Protein AF-A0A972BWP6-F1 (afdb_monomer)

Secondary structure (DSSP, 8-state):
-------TT---PPPSS--EEEGGGGTT--HHHHHHHHHHHT-SEEEEEE-TTT--HHHHHHHHHHTT-EEEEEEE-SS-SSTT----TT-SSHHHHHHHHHHHHHHHHHHHHHT-SEEEE-SS-TTB---SS-HHHHHHHHHHHHHHHHHHHHHTT-EEEE----TTTBSS--SHHHHHHHHHHH-

Nearest PDB structures (foldseek):
  7cj8-assembly2_D  TM=8.417E-01  e=1.136E-09  Methylomonas sp. DH-1
  3vyl-assembly1_B  TM=8.484E-01  e=1.071E-09  Mesorhizobium loti
  7cj9-assembly4_G  TM=8.251E-01  e=2.429E-09  Methylomonas sp. DH-1
  5zfs-assembly1_B  TM=8.560E-01  e=8.790E-09  Arthrobacter globiformis
  3itl-assembly1_C  TM=8.222E-01  e=1.001E-06  Stutzerimonas stutzeri

Foldseek 3Di:
DDDDDDDPDDDDDDDPDAAEEEQCVVPPDDPLRSLVVCLVVDGQAYAYELDLVVDDLQVLLVSNVVSNHAHAEYEYAQQDPDVPSGLAQLDPDPVNNVSVLVSLLSRLVSCLSRVHQEYEDENHHFQDQDDPPDLVSSLVSSLVSLLSSVVSSVVSNHYYAYDAPDNNTHNHHNDPVSRVVSVVSSD

Structure (mmCIF, N/CA/C/O backbone):
data_AF-A0A972BWP6-F1
#
_entry.id   AF-A0A972BWP6-F1
#
loop_
_atom_site.group_PDB
_atom_site.id
_atom_site.type_symbol
_atom_site.label_atom_id
_atom_site.label_alt_id
_atom_site.label_comp_id
_atom_site.label_asym_id
_atom_site.label_entity_id
_atom_site.label_seq_id
_atom_site.pdbx_PDB_ins_code
_atom_site.Cartn_x
_atom_site.Cartn_y
_atom_site.Cartn_z
_atom_site.occupancy
_atom_site.B_iso_or_equiv
_atom_site.auth_seq_id
_atom_site.auth_comp_id
_atom_site.auth_asym_id
_atom_site.auth_atom_id
_atom_site.pdbx_PDB_model_num
ATOM 1 N N . MET A 1 1 ? 5.529 0.439 30.006 1.00 38.09 1 MET A N 1
ATOM 2 C CA . MET A 1 1 ? 4.329 -0.381 30.282 1.00 38.09 1 MET A CA 1
ATOM 3 C C . MET A 1 1 ? 3.190 0.571 30.639 1.00 38.09 1 MET A C 1
ATOM 5 O O . MET A 1 1 ? 3.101 1.013 31.776 1.00 38.09 1 MET A O 1
ATOM 9 N N . ALA A 1 2 ? 2.427 1.025 29.641 1.00 35.94 2 ALA A N 1
ATOM 10 C CA . ALA A 1 2 ? 1.386 2.034 29.837 1.00 35.94 2 ALA A CA 1
ATOM 11 C C . ALA A 1 2 ? 0.065 1.343 30.197 1.00 35.94 2 ALA A C 1
ATOM 13 O O . ALA A 1 2 ? -0.497 0.603 29.395 1.00 35.94 2 ALA A O 1
ATOM 14 N N . ILE A 1 3 ? -0.409 1.564 31.420 1.00 37.78 3 ILE A N 1
ATOM 15 C CA . ILE A 1 3 ? -1.699 1.062 31.892 1.00 37.78 3 ILE A CA 1
ATOM 16 C C . ILE A 1 3 ? -2.775 2.013 31.354 1.00 37.78 3 ILE A C 1
ATOM 18 O O . ILE A 1 3 ? -2.916 3.130 31.851 1.00 37.78 3 ILE A O 1
ATOM 22 N N . ARG A 1 4 ? -3.523 1.601 30.324 1.00 46.84 4 ARG A N 1
ATOM 23 C CA . ARG A 1 4 ? -4.768 2.284 29.935 1.00 46.84 4 ARG A CA 1
ATOM 24 C C . ARG A 1 4 ? -5.859 1.925 30.954 1.00 46.84 4 ARG A C 1
ATOM 26 O O . ARG A 1 4 ? -6.000 0.769 31.341 1.00 46.84 4 ARG A O 1
ATOM 33 N N . SER A 1 5 ? -6.594 2.931 31.427 1.00 41.12 5 SER A N 1
ATOM 34 C CA . SER A 1 5 ? -7.688 2.787 32.400 1.00 41.12 5 SER A CA 1
ATOM 35 C C . SER A 1 5 ? -8.838 1.950 31.817 1.00 41.12 5 SER A C 1
ATOM 37 O O . SER A 1 5 ? -9.350 2.277 30.748 1.00 41.12 5 SER A O 1
ATOM 39 N N . LEU A 1 6 ? -9.240 0.874 32.507 1.00 55.16 6 LEU A N 1
ATOM 40 C CA . LEU A 1 6 ? -10.245 -0.100 32.052 1.00 55.16 6 LEU A CA 1
ATOM 41 C C . LEU A 1 6 ? -11.521 -0.068 32.913 1.00 55.16 6 LEU A C 1
ATOM 43 O O . LEU A 1 6 ? -11.470 0.043 34.140 1.00 55.16 6 LEU A O 1
ATOM 47 N N . LYS A 1 7 ? -12.683 -0.241 32.263 1.00 47.34 7 LYS A N 1
ATOM 48 C CA . LYS A 1 7 ? -13.969 -0.546 32.917 1.00 47.34 7 LYS A CA 1
ATOM 49 C C . LYS A 1 7 ? -13.910 -1.949 33.549 1.00 47.34 7 LYS A C 1
ATOM 51 O O . LYS A 1 7 ? -13.370 -2.881 32.960 1.00 47.34 7 LYS A O 1
ATOM 56 N N . LYS A 1 8 ? -14.471 -2.101 34.756 1.00 41.81 8 LYS A N 1
ATOM 57 C CA . LYS A 1 8 ? -14.494 -3.355 35.539 1.00 41.81 8 LYS A CA 1
ATOM 58 C C . LYS A 1 8 ? -15.104 -4.517 34.735 1.00 41.81 8 LYS A C 1
ATOM 60 O O . LYS A 1 8 ? -16.289 -4.459 34.425 1.00 41.81 8 LYS A O 1
ATOM 65 N N . GLY A 1 9 ? -14.341 -5.589 34.491 1.00 45.25 9 GLY A N 1
ATOM 66 C CA . GLY A 1 9 ? -14.920 -6.900 34.150 1.00 45.25 9 GLY A CA 1
ATOM 67 C C . GLY A 1 9 ? -14.091 -7.842 33.274 1.00 45.25 9 GLY A C 1
ATOM 68 O O . GLY A 1 9 ? -14.244 -9.050 33.409 1.00 45.25 9 GLY A O 1
ATOM 69 N N . GLN A 1 10 ? -13.189 -7.345 32.428 1.00 43.50 10 GLN A N 1
ATOM 70 C CA . GLN A 1 10 ? -12.329 -8.191 31.590 1.00 43.50 10 GLN A CA 1
ATOM 71 C C . GLN A 1 10 ? -10.909 -7.634 31.583 1.00 43.50 10 GLN A C 1
ATOM 73 O O . GLN A 1 10 ? -10.631 -6.587 31.008 1.00 43.50 10 GLN A O 1
ATOM 78 N N . MET A 1 11 ? -10.010 -8.335 32.269 1.00 45.06 11 MET A N 1
ATOM 79 C CA . MET A 1 11 ? -8.580 -8.060 32.237 1.00 45.06 11 MET A CA 1
ATOM 80 C C . MET A 1 11 ? -7.993 -8.851 31.067 1.00 45.06 11 MET A C 1
ATOM 82 O O . MET A 1 11 ? -7.561 -9.987 31.240 1.00 45.06 11 MET A O 1
ATOM 86 N N . PHE A 1 12 ? -8.028 -8.282 29.863 1.00 54.72 12 PHE A N 1
ATOM 87 C CA . PHE A 1 12 ? -7.174 -8.779 28.788 1.00 54.72 12 PHE A CA 1
ATOM 88 C C . PHE A 1 12 ? -5.755 -8.302 29.100 1.00 54.72 12 PHE A C 1
ATOM 90 O O . PHE A 1 12 ? -5.502 -7.101 29.181 1.00 54.72 12 PHE A O 1
ATOM 97 N N . MET A 1 13 ? -4.841 -9.236 29.373 1.00 56.91 13 MET A N 1
ATOM 98 C CA . MET A 1 13 ? -3.425 -8.891 29.470 1.00 56.91 13 MET A CA 1
ATOM 99 C C . MET A 1 13 ? -2.985 -8.299 28.133 1.00 56.91 13 MET A C 1
ATOM 101 O O . MET A 1 13 ? -3.280 -8.881 27.089 1.00 56.91 13 MET A O 1
ATOM 105 N N . ALA A 1 14 ? -2.306 -7.149 28.170 1.00 59.62 14 ALA A N 1
ATOM 106 C CA . ALA A 1 14 ? -1.695 -6.574 26.980 1.00 59.62 14 ALA A CA 1
ATOM 107 C C . ALA A 1 14 ? -0.770 -7.631 26.364 1.00 59.62 14 ALA A C 1
ATOM 109 O O . ALA A 1 14 ? 0.149 -8.114 27.032 1.00 59.62 14 ALA A O 1
ATOM 110 N N . ARG A 1 15 ? -1.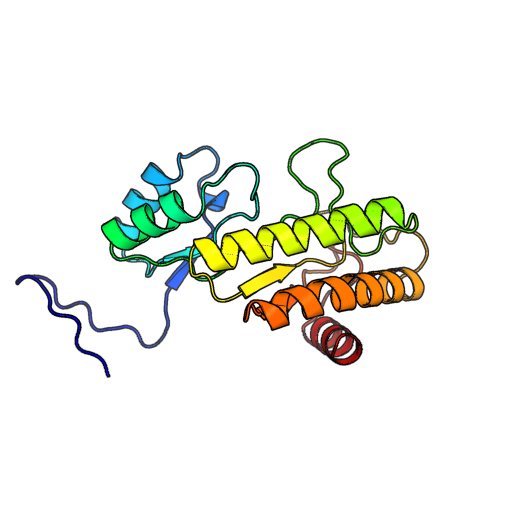074 -8.047 25.133 1.00 70.94 15 ARG A N 1
ATOM 111 C CA . ARG A 1 15 ? -0.264 -9.023 24.405 1.00 70.94 15 ARG A CA 1
ATOM 112 C C . ARG A 1 15 ? 1.073 -8.380 24.040 1.00 70.94 15 ARG A C 1
ATOM 114 O O . ARG A 1 15 ? 1.141 -7.184 23.780 1.00 70.94 15 ARG A O 1
ATOM 121 N N . GLU A 1 16 ? 2.130 -9.184 24.021 1.00 86.19 16 GLU A N 1
ATOM 122 C CA . GLU A 1 16 ? 3.458 -8.749 23.564 1.00 86.19 16 GLU A CA 1
ATOM 123 C C . GLU A 1 16 ? 3.482 -8.490 22.046 1.00 86.19 16 GLU A C 1
ATOM 125 O O . GLU A 1 16 ? 4.259 -7.671 21.565 1.00 86.19 16 GLU A O 1
ATOM 130 N N . ILE A 1 17 ? 2.583 -9.150 21.307 1.00 90.75 17 ILE A N 1
ATOM 131 C CA . ILE A 1 17 ? 2.415 -9.039 19.857 1.00 90.75 17 ILE A CA 1
ATOM 132 C C . ILE A 1 17 ? 0.993 -8.552 19.571 1.00 90.75 17 ILE A C 1
ATOM 134 O O . ILE A 1 17 ? 0.030 -9.173 20.028 1.00 90.75 17 ILE A O 1
ATOM 138 N N . GLY A 1 18 ? 0.874 -7.465 18.806 1.00 92.38 18 GLY A N 1
ATOM 139 C CA . GLY A 1 18 ? -0.407 -6.991 18.286 1.00 92.38 18 GLY A CA 1
ATOM 140 C C . GLY A 1 18 ? -0.896 -7.870 17.134 1.00 92.38 18 GLY A C 1
ATOM 141 O O . GLY A 1 18 ? -0.110 -8.282 16.279 1.00 92.38 18 GLY A O 1
ATOM 142 N N . ILE A 1 19 ? -2.187 -8.175 17.121 1.00 96.12 19 ILE A N 1
ATOM 143 C CA . ILE A 1 19 ? -2.846 -9.004 16.118 1.00 96.12 19 ILE A CA 1
ATOM 144 C C . ILE A 1 19 ? -3.742 -8.115 15.266 1.00 96.12 19 ILE A C 1
ATOM 146 O O . ILE A 1 19 ? -4.697 -7.514 15.756 1.00 96.12 19 ILE A O 1
ATOM 150 N N . TYR A 1 20 ? -3.455 -8.101 13.972 1.00 97.50 20 TYR A N 1
ATOM 151 C CA . TYR A 1 20 ? -4.118 -7.269 12.979 1.00 97.50 20 TYR A CA 1
ATOM 152 C C . TYR A 1 20 ? -4.717 -8.134 11.878 1.00 97.50 20 TYR A C 1
ATOM 154 O O . TYR A 1 20 ? -4.266 -9.256 11.643 1.00 97.50 20 TYR A O 1
ATOM 162 N N . VAL A 1 21 ? -5.739 -7.615 11.206 1.00 98.00 21 VAL A N 1
ATOM 163 C CA . VAL A 1 21 ? -6.354 -8.272 10.050 1.00 98.00 21 VAL A CA 1
ATOM 164 C C . VAL A 1 21 ? -6.615 -7.256 8.955 1.00 98.00 21 VAL A C 1
ATOM 166 O O . VAL A 1 21 ? -7.069 -6.147 9.228 1.00 98.00 21 VAL A O 1
ATOM 169 N N . ASN A 1 22 ? -6.345 -7.634 7.711 1.00 97.69 22 ASN A N 1
ATOM 170 C CA . ASN A 1 22 ? -6.679 -6.783 6.585 1.00 97.69 22 ASN A CA 1
ATOM 171 C C . ASN A 1 22 ? -8.198 -6.772 6.342 1.00 97.69 22 ASN A C 1
ATOM 173 O O . ASN A 1 22 ? -8.844 -7.826 6.328 1.00 97.69 22 ASN A O 1
ATOM 177 N N . ASN A 1 23 ? -8.783 -5.587 6.152 1.00 97.06 23 ASN A N 1
ATOM 178 C CA . ASN A 1 23 ? -10.220 -5.449 5.946 1.00 97.06 23 ASN A CA 1
ATOM 179 C C . ASN A 1 23 ? -10.732 -6.064 4.625 1.00 97.06 23 ASN A C 1
ATOM 181 O O . ASN A 1 23 ? -11.904 -6.446 4.590 1.00 97.06 23 ASN A O 1
ATOM 185 N N . TRP A 1 24 ? -9.908 -6.249 3.580 1.00 93.75 24 TRP A N 1
ATOM 186 C CA . TRP A 1 24 ? -10.371 -6.862 2.317 1.00 93.75 24 TRP A CA 1
ATOM 187 C C . TRP A 1 24 ? -10.804 -8.326 2.466 1.00 93.75 24 TRP A C 1
ATOM 189 O O . TRP A 1 24 ? -11.651 -8.799 1.709 1.00 93.75 24 TRP A O 1
ATOM 199 N N . ILE A 1 25 ? -10.302 -9.041 3.483 1.00 95.00 25 ILE A N 1
ATOM 200 C CA . ILE A 1 25 ? -10.643 -10.452 3.756 1.00 95.00 25 ILE A CA 1
ATOM 201 C C . ILE A 1 25 ? -12.151 -10.633 4.015 1.00 95.00 25 ILE A C 1
ATOM 203 O O . ILE A 1 25 ? -12.704 -11.719 3.839 1.00 95.00 25 ILE A O 1
ATOM 207 N N . PHE A 1 26 ? -12.845 -9.563 4.405 1.00 95.88 26 PHE A N 1
ATOM 208 C CA . PHE A 1 26 ? -14.281 -9.573 4.672 1.00 95.88 26 PHE A CA 1
ATOM 209 C C . PHE A 1 26 ? -15.144 -9.320 3.421 1.00 95.88 26 PHE A C 1
ATOM 211 O O . PHE A 1 26 ? -16.372 -9.246 3.535 1.00 95.88 26 PHE A O 1
ATOM 218 N N . GLY A 1 27 ? -14.535 -9.225 2.234 1.00 93.69 27 GLY A N 1
ATOM 219 C CA . GLY A 1 27 ? -15.225 -9.020 0.963 1.00 93.69 27 GLY A CA 1
ATOM 220 C C . GLY A 1 27 ? -16.020 -7.715 0.949 1.00 93.69 27 GLY A C 1
ATOM 221 O O . GLY A 1 27 ? -15.516 -6.666 1.326 1.00 93.69 27 GLY A O 1
ATOM 222 N N . ASN A 1 28 ? -17.295 -7.788 0.563 1.00 93.44 28 ASN A N 1
ATOM 223 C CA . ASN A 1 28 ? -18.162 -6.612 0.396 1.00 93.44 28 ASN A CA 1
ATOM 224 C C . ASN A 1 28 ? -18.757 -6.070 1.712 1.00 93.44 28 ASN A C 1
ATOM 226 O O . ASN A 1 28 ? -19.726 -5.310 1.681 1.00 93.44 28 ASN A O 1
ATOM 230 N N . ALA A 1 29 ? -18.261 -6.504 2.875 1.00 96.75 29 ALA A N 1
ATOM 231 C CA . ALA A 1 29 ? -18.719 -5.963 4.150 1.00 96.75 29 ALA A CA 1
ATOM 232 C C . ALA A 1 29 ? -18.339 -4.479 4.272 1.00 96.75 29 ALA A C 1
ATOM 234 O O . ALA A 1 29 ? -17.243 -4.076 3.888 1.00 96.75 29 ALA A O 1
ATOM 235 N N . SER A 1 30 ? -19.230 -3.667 4.847 1.00 97.12 30 SER A N 1
ATOM 236 C CA . SER A 1 30 ? -18.911 -2.265 5.123 1.00 97.12 30 SER A CA 1
ATOM 237 C C . SER A 1 30 ? -17.753 -2.162 6.122 1.00 97.12 30 SER A C 1
ATOM 239 O O . SER A 1 30 ? -17.611 -3.013 7.006 1.00 97.12 30 SER A O 1
ATOM 241 N N . LEU A 1 31 ? -16.948 -1.099 6.039 1.00 98.00 31 LEU A N 1
ATOM 242 C CA . LEU A 1 31 ? -15.843 -0.894 6.982 1.00 98.00 31 LEU A CA 1
ATOM 243 C C . LEU A 1 31 ? -16.338 -0.850 8.441 1.00 98.00 31 LEU A C 1
ATOM 245 O O . LEU A 1 31 ? -15.705 -1.420 9.327 1.00 98.00 31 LEU A O 1
ATOM 249 N N . THR A 1 32 ? -17.509 -0.257 8.686 1.00 98.00 32 THR A N 1
ATOM 250 C CA . THR A 1 32 ? -18.165 -0.249 10.002 1.00 98.00 32 THR A CA 1
ATOM 251 C C . THR A 1 32 ? -18.485 -1.657 10.505 1.00 98.00 32 THR A C 1
ATOM 253 O O . THR A 1 32 ? -18.218 -1.967 11.669 1.00 98.00 32 THR A O 1
ATOM 256 N N . ASP A 1 33 ? -19.009 -2.535 9.645 1.00 98.19 33 ASP A N 1
ATOM 257 C CA . ASP A 1 33 ? -19.281 -3.927 10.016 1.00 98.19 33 ASP A CA 1
ATOM 258 C C . ASP A 1 33 ? -17.993 -4.699 10.300 1.00 98.19 33 ASP A C 1
ATOM 260 O O . ASP A 1 33 ? -17.943 -5.472 11.263 1.00 98.19 33 ASP A O 1
ATOM 264 N N . VAL A 1 34 ? -16.949 -4.486 9.491 1.00 98.31 34 VAL A N 1
ATOM 265 C CA . VAL A 1 34 ? -15.626 -5.087 9.704 1.00 98.31 34 VAL A CA 1
ATOM 266 C C . VAL A 1 34 ? -15.075 -4.665 11.061 1.00 98.31 34 VAL A C 1
ATOM 268 O O . VAL A 1 34 ? -14.810 -5.529 11.893 1.00 98.31 34 VAL A O 1
ATOM 271 N N . ILE A 1 35 ? -14.997 -3.364 11.339 1.00 98.44 35 ILE A N 1
ATOM 272 C CA . ILE A 1 35 ? -14.479 -2.818 12.603 1.00 98.44 35 ILE A CA 1
ATOM 273 C C . ILE A 1 35 ? -15.277 -3.347 13.804 1.00 98.44 35 ILE A C 1
ATOM 275 O O . ILE A 1 35 ? -14.687 -3.794 14.791 1.00 98.44 35 ILE A O 1
ATOM 279 N N . SER A 1 36 ? -16.611 -3.414 13.702 1.00 98.06 36 SER A N 1
ATOM 280 C CA . SER A 1 36 ? -17.452 -3.992 14.759 1.00 98.06 36 SER A CA 1
ATOM 281 C C . SER A 1 36 ? -17.135 -5.470 15.020 1.00 98.06 36 SER A C 1
ATOM 283 O O . SER A 1 36 ? -17.114 -5.905 16.174 1.00 98.06 36 SER A O 1
ATOM 285 N N . ARG A 1 37 ? -16.897 -6.265 13.968 1.00 97.62 37 ARG A N 1
ATOM 286 C CA . ARG A 1 37 ? -16.556 -7.695 14.082 1.00 97.62 37 ARG A CA 1
ATOM 287 C C . ARG A 1 37 ? -15.149 -7.895 14.638 1.00 97.62 37 ARG A C 1
ATOM 289 O O . ARG A 1 37 ? -14.986 -8.667 15.576 1.00 97.62 37 ARG A O 1
ATOM 296 N N . VAL A 1 38 ? -14.167 -7.183 14.092 1.00 97.31 38 VAL A N 1
ATOM 297 C CA . VAL A 1 38 ? -12.748 -7.237 14.476 1.00 97.31 38 VAL A CA 1
ATOM 298 C C . VAL A 1 38 ? -12.579 -6.903 15.961 1.00 97.31 38 VAL A C 1
ATOM 300 O O . VAL A 1 38 ? -11.975 -7.685 16.697 1.00 97.31 38 VAL A O 1
ATOM 303 N N . SER A 1 39 ? -13.233 -5.833 16.430 1.00 97.12 39 SER A N 1
ATOM 304 C CA . SER A 1 39 ? -13.251 -5.445 17.848 1.00 97.12 39 SER A CA 1
ATOM 305 C C . SER A 1 39 ? -13.850 -6.539 18.744 1.00 97.12 39 SER A C 1
ATOM 307 O O . SER A 1 39 ? -13.257 -6.918 19.753 1.00 97.12 39 SER A O 1
ATOM 309 N N . LYS A 1 40 ? -14.985 -7.139 18.349 1.00 97.00 40 LYS A N 1
ATOM 310 C CA . LYS A 1 40 ? -15.634 -8.227 19.112 1.00 97.00 40 LYS A CA 1
ATOM 311 C C . LYS A 1 40 ? -14.812 -9.518 19.167 1.00 97.00 40 LYS A C 1
ATOM 313 O O . LYS A 1 40 ? -14.931 -10.256 20.142 1.00 97.00 40 LYS A O 1
ATOM 318 N N . ILE A 1 41 ? -14.024 -9.812 18.132 1.00 96.25 41 ILE A N 1
ATOM 319 C CA . ILE A 1 41 ? -13.150 -10.996 18.084 1.00 96.25 41 ILE A CA 1
ATOM 320 C C . ILE A 1 41 ? -11.914 -10.806 18.983 1.00 96.25 41 ILE A C 1
ATOM 322 O O . ILE A 1 41 ? -11.385 -11.788 19.506 1.00 96.25 41 ILE A O 1
ATOM 326 N N . GLY A 1 42 ? -11.485 -9.561 19.217 1.00 95.38 42 GLY A N 1
ATOM 327 C CA . GLY A 1 42 ? -10.325 -9.238 20.053 1.00 95.38 42 GLY A CA 1
ATOM 328 C C . GLY A 1 42 ? -9.012 -9.134 19.273 1.00 95.38 42 GLY A C 1
ATOM 329 O O . GLY A 1 42 ? -7.961 -9.542 19.782 1.00 95.38 42 GLY A O 1
ATOM 330 N N . PHE A 1 43 ? -9.092 -8.645 18.033 1.00 96.94 43 PHE A N 1
ATOM 331 C CA . PHE A 1 43 ? -7.950 -8.072 17.316 1.00 96.94 43 PHE A CA 1
ATOM 332 C C . PHE A 1 43 ? -7.594 -6.705 17.906 1.00 96.94 43 PHE A C 1
ATOM 334 O O . PHE A 1 43 ? -8.441 -6.048 18.510 1.00 96.94 43 PHE A O 1
ATOM 341 N N . ASP A 1 44 ? -6.353 -6.285 17.696 1.00 96.62 44 ASP A N 1
ATOM 342 C CA . ASP A 1 44 ? -5.841 -4.988 18.134 1.00 96.62 44 ASP A CA 1
ATOM 343 C C . ASP A 1 44 ? -6.135 -3.885 17.101 1.00 96.62 44 ASP A C 1
ATOM 345 O O . ASP A 1 44 ? -6.280 -2.721 17.461 1.00 96.62 44 ASP A O 1
ATOM 349 N N . GLY A 1 45 ? -6.335 -4.258 15.833 1.00 97.69 45 GLY A N 1
ATOM 350 C CA . GLY A 1 45 ? -6.697 -3.312 14.788 1.00 97.69 45 GLY A CA 1
ATOM 351 C C . GLY A 1 45 ? -6.856 -3.933 13.409 1.00 97.69 45 GLY A C 1
ATOM 352 O O . GLY A 1 45 ? -7.015 -5.151 13.264 1.00 97.69 45 GLY A O 1
ATOM 353 N N . ILE A 1 46 ? -6.797 -3.077 12.392 1.00 98.62 46 ILE A N 1
ATOM 354 C CA . ILE A 1 46 ? -6.861 -3.476 10.985 1.00 98.62 46 ILE A CA 1
ATOM 355 C C . ILE A 1 46 ? -5.615 -3.047 10.213 1.00 98.62 46 ILE A C 1
ATOM 357 O O . ILE A 1 46 ? -4.963 -2.060 10.546 1.00 98.62 46 ILE A O 1
ATOM 361 N N . GLU A 1 47 ? -5.326 -3.772 9.143 1.00 98.62 47 GLU A N 1
ATOM 362 C CA . GLU A 1 47 ? -4.656 -3.195 7.981 1.00 98.62 47 GLU A CA 1
ATOM 363 C C . GLU A 1 47 ? -5.746 -2.704 7.019 1.00 98.62 47 GLU A C 1
ATOM 365 O O . GLU A 1 47 ? -6.707 -3.431 6.749 1.00 98.62 47 GLU A O 1
ATOM 370 N N . LEU A 1 48 ? -5.636 -1.456 6.565 1.00 98.75 48 LEU A N 1
ATOM 371 C CA . LEU A 1 48 ? -6.637 -0.828 5.708 1.00 98.75 48 LEU A CA 1
ATOM 372 C C . LEU A 1 48 ? -6.223 -0.956 4.242 1.00 98.75 48 LEU A C 1
ATOM 374 O O . LEU A 1 48 ? -5.103 -0.619 3.879 1.00 98.75 48 LEU A O 1
ATOM 378 N N . VAL A 1 49 ? -7.136 -1.397 3.387 1.00 98.25 49 VAL A N 1
ATOM 379 C CA . VAL A 1 49 ? -6.985 -1.362 1.929 1.00 98.25 49 VAL A CA 1
ATOM 380 C C . VAL A 1 49 ? -6.600 0.043 1.451 1.00 98.25 49 VAL A C 1
ATOM 382 O O . VAL A 1 49 ? -7.219 1.036 1.828 1.00 98.25 49 VAL A O 1
ATOM 385 N N . GLY A 1 50 ? -5.584 0.133 0.598 1.00 98.06 50 GLY A N 1
ATOM 386 C CA . GLY A 1 50 ? -5.094 1.380 0.021 1.00 98.06 50 GLY A CA 1
ATOM 387 C C . GLY A 1 50 ? -5.981 1.886 -1.106 1.00 98.06 50 GLY A C 1
ATOM 388 O O . GLY A 1 50 ? -5.592 1.831 -2.268 1.00 98.06 50 GLY A O 1
ATOM 389 N N . GLU A 1 51 ? -7.156 2.416 -0.770 1.00 97.50 51 GLU A N 1
ATOM 390 C CA . GLU A 1 51 ? -8.043 3.120 -1.709 1.00 97.50 51 GLU A CA 1
ATOM 391 C C . GLU A 1 51 ? -8.331 4.548 -1.211 1.00 97.50 51 GLU A C 1
ATOM 393 O O . GLU A 1 51 ? -9.411 4.816 -0.676 1.00 97.50 51 GLU A O 1
ATOM 398 N N . PRO A 1 52 ? -7.385 5.496 -1.373 1.00 97.06 52 PRO A N 1
ATOM 399 C CA . PRO A 1 52 ? -7.516 6.864 -0.853 1.00 97.06 52 PRO A CA 1
ATOM 400 C C . PRO A 1 52 ? -8.701 7.651 -1.427 1.00 97.06 52 PRO A C 1
ATOM 402 O O . PRO A 1 52 ? -9.170 8.597 -0.812 1.00 97.06 52 PRO A O 1
ATOM 405 N N . ALA A 1 53 ? -9.216 7.258 -2.596 1.00 95.56 53 ALA A N 1
ATOM 406 C CA . ALA A 1 53 ? -10.411 7.867 -3.182 1.00 95.56 53 ALA A CA 1
ATOM 407 C C . ALA A 1 53 ? -11.728 7.375 -2.545 1.00 95.56 53 ALA A C 1
ATOM 409 O O . ALA A 1 53 ? -12.777 7.982 -2.758 1.00 95.56 53 ALA A O 1
ATOM 410 N N . VAL A 1 54 ? -11.690 6.260 -1.809 1.00 95.81 54 VAL A N 1
ATOM 411 C CA . VAL A 1 54 ? -12.864 5.629 -1.183 1.00 95.81 54 VAL A CA 1
ATOM 412 C C . VAL A 1 54 ? -12.987 6.013 0.289 1.00 95.81 54 VAL A C 1
ATOM 414 O O . VAL A 1 54 ? -14.101 6.118 0.803 1.00 95.81 54 VAL A O 1
ATOM 417 N N . TYR A 1 55 ? -11.861 6.203 0.974 1.00 97.44 55 TYR A N 1
ATOM 418 C CA . TYR A 1 55 ? -11.823 6.451 2.410 1.00 97.44 55 TYR A CA 1
ATOM 419 C C . TYR A 1 55 ? -11.608 7.928 2.737 1.00 97.44 55 TYR A C 1
ATOM 421 O O . TYR A 1 55 ? -10.681 8.548 2.233 1.00 97.44 55 TYR A O 1
ATOM 429 N N . ASP A 1 56 ? -12.412 8.455 3.662 1.00 97.94 56 ASP A N 1
ATOM 430 C CA . ASP A 1 56 ? -12.055 9.648 4.433 1.00 97.94 56 ASP A CA 1
ATOM 431 C C . ASP A 1 56 ? -11.211 9.195 5.635 1.00 97.94 56 ASP A C 1
ATOM 433 O O . ASP A 1 56 ? -11.708 8.505 6.535 1.00 97.94 56 ASP A O 1
ATOM 437 N N . GLY A 1 57 ? -9.918 9.529 5.647 1.00 98.00 57 GLY A N 1
ATOM 438 C CA . GLY A 1 57 ? -8.991 9.033 6.662 1.00 98.00 57 GLY A CA 1
ATOM 439 C C . GLY A 1 57 ? -9.343 9.482 8.083 1.00 98.00 57 GLY A C 1
ATOM 440 O O . GLY A 1 57 ? -9.149 8.718 9.035 1.00 98.00 57 GLY A O 1
ATOM 441 N N . ALA A 1 58 ? -9.936 10.670 8.243 1.00 97.56 58 ALA A N 1
ATOM 442 C CA . ALA A 1 58 ? -10.370 11.175 9.542 1.00 97.56 58 ALA A CA 1
ATOM 443 C C . ALA A 1 58 ? -11.588 10.403 10.072 1.00 97.56 58 ALA A C 1
ATOM 445 O O . ALA A 1 58 ? -11.636 10.064 11.261 1.00 97.56 58 ALA A O 1
ATOM 446 N N . GLU A 1 59 ? -12.547 10.074 9.203 1.00 98.44 59 GLU A N 1
ATOM 447 C CA . GLU A 1 59 ? -13.680 9.217 9.567 1.00 98.44 59 GLU A CA 1
ATOM 448 C C . GLU A 1 59 ? -13.224 7.800 9.930 1.00 98.44 59 GLU A C 1
ATOM 450 O O . GLU A 1 59 ? -13.665 7.254 10.947 1.00 98.44 59 GLU A O 1
ATOM 455 N N . VAL A 1 60 ? -12.295 7.223 9.157 1.00 98.69 60 VAL A N 1
ATOM 456 C CA . VAL A 1 60 ? -11.720 5.900 9.445 1.00 98.69 60 VAL A CA 1
ATOM 457 C C . VAL A 1 60 ? -11.020 5.894 10.800 1.00 98.69 60 VAL A C 1
ATOM 459 O O . VAL A 1 60 ? -11.296 5.015 11.622 1.00 98.69 60 VAL A O 1
ATOM 462 N N . LYS A 1 61 ? -10.161 6.886 11.064 1.00 98.62 61 LYS A N 1
ATOM 463 C CA . LYS A 1 61 ? -9.453 7.021 12.342 1.00 98.62 61 LYS A CA 1
ATOM 464 C C . LYS A 1 61 ? -10.421 7.068 13.514 1.00 98.62 61 LYS A C 1
ATOM 466 O O . LYS A 1 61 ? -10.283 6.311 14.474 1.00 98.62 61 LYS A O 1
ATOM 471 N N . LYS A 1 62 ? -11.438 7.924 13.418 1.00 98.56 62 LYS A N 1
ATOM 472 C CA . LYS A 1 62 ? -12.453 8.043 14.461 1.00 98.56 62 LYS A CA 1
ATOM 473 C C . LYS A 1 62 ? -13.161 6.704 14.693 1.00 98.56 62 LYS A C 1
ATOM 475 O O . LYS A 1 62 ? -13.379 6.305 15.836 1.00 98.56 62 LYS A O 1
ATOM 480 N N . LEU A 1 63 ? -13.516 6.007 13.617 1.00 98.50 63 LEU A N 1
ATOM 481 C CA . LEU A 1 63 ? -14.253 4.752 13.680 1.00 98.50 63 LEU A CA 1
ATOM 482 C C . LEU A 1 63 ? -13.452 3.631 14.362 1.00 98.50 63 LEU A C 1
ATOM 484 O O . LEU A 1 63 ? -14.029 2.905 15.177 1.00 98.50 63 LEU A O 1
ATOM 488 N N . VAL A 1 64 ? -12.152 3.492 14.072 1.00 98.50 64 VAL A N 1
ATOM 489 C CA . VAL A 1 64 ? -11.298 2.507 14.764 1.00 98.50 64 VAL A CA 1
ATOM 490 C C . VAL A 1 64 ? -11.094 2.882 16.235 1.00 98.50 64 VAL A C 1
ATOM 492 O O . VAL A 1 64 ? -11.277 2.029 17.106 1.00 98.50 64 VAL A O 1
ATOM 495 N N . GLU A 1 65 ? -10.843 4.161 16.539 1.00 98.25 65 GLU A N 1
ATOM 496 C CA . GLU A 1 65 ? -10.623 4.641 17.910 1.00 98.25 65 GLU A CA 1
ATOM 497 C C . GLU A 1 65 ? -11.866 4.455 18.796 1.00 98.25 65 GLU A C 1
ATOM 499 O O . GLU A 1 65 ? -11.749 3.994 19.937 1.00 98.25 65 GLU A O 1
ATOM 504 N N . ASP A 1 66 ? -13.066 4.719 18.263 1.00 98.31 66 ASP A N 1
ATOM 505 C CA . ASP A 1 66 ? -14.348 4.490 18.950 1.00 98.31 66 ASP A CA 1
ATOM 506 C C . ASP A 1 66 ? -14.540 3.012 19.358 1.00 98.31 66 ASP A C 1
ATOM 508 O O . ASP A 1 66 ? -15.270 2.714 20.309 1.00 98.31 66 ASP A O 1
ATOM 512 N N . HIS A 1 67 ? -13.875 2.083 18.662 1.00 98.25 67 HIS A N 1
ATOM 513 C CA . HIS A 1 67 ? -13.913 0.640 18.922 1.00 98.25 67 HIS A CA 1
ATOM 514 C C . HIS A 1 67 ? -12.679 0.114 19.669 1.00 98.25 67 HIS A C 1
ATOM 516 O O . HIS A 1 67 ? -12.566 -1.097 19.880 1.00 98.25 67 HIS A O 1
ATOM 522 N N . GLY A 1 68 ? -11.781 1.007 20.100 1.00 97.19 68 GLY A N 1
ATOM 523 C CA . GLY A 1 68 ? -10.540 0.649 20.785 1.00 97.19 68 GLY A CA 1
ATOM 524 C C . GLY A 1 68 ? -9.515 -0.047 19.888 1.00 97.19 68 GLY A C 1
ATOM 525 O O . GLY A 1 68 ? -8.688 -0.789 20.413 1.00 97.19 68 GLY A O 1
ATOM 526 N N . LEU A 1 69 ? -9.596 0.178 18.577 1.00 98.00 69 LEU A N 1
ATOM 527 C CA . LEU A 1 69 ? -8.717 -0.364 17.543 1.00 98.00 69 LEU A CA 1
ATOM 528 C C . LEU A 1 69 ? -7.812 0.736 16.965 1.00 98.00 69 LEU A C 1
ATOM 530 O O . LEU A 1 69 ? -8.087 1.925 17.136 1.00 98.00 69 LEU A O 1
ATOM 534 N N . ASP A 1 70 ? -6.773 0.345 16.232 1.00 97.62 70 ASP A N 1
ATOM 535 C CA . ASP A 1 70 ? -5.981 1.234 15.376 1.00 97.62 70 ASP A CA 1
ATOM 536 C C . ASP A 1 70 ? -5.824 0.689 13.941 1.00 97.62 70 ASP A C 1
ATOM 538 O O . ASP A 1 70 ? -6.227 -0.435 13.619 1.00 97.62 70 ASP A O 1
ATOM 542 N N . VAL A 1 71 ? -5.298 1.528 13.043 1.00 98.62 71 VAL A N 1
ATOM 543 C CA . VAL A 1 71 ? -4.859 1.117 11.702 1.00 98.62 71 VAL A CA 1
ATOM 544 C C . VAL A 1 71 ? -3.349 0.928 11.758 1.00 98.62 71 VAL A C 1
ATOM 546 O O . VAL A 1 71 ? -2.627 1.878 12.047 1.00 98.62 71 VAL A O 1
ATOM 549 N N . ILE A 1 72 ? -2.850 -0.283 11.504 1.00 98.12 72 ILE A N 1
ATOM 550 C CA . ILE A 1 72 ? -1.405 -0.550 11.583 1.00 98.12 72 ILE A CA 1
ATOM 551 C C . ILE A 1 72 ? -0.670 -0.132 10.313 1.00 98.12 72 ILE A C 1
ATOM 553 O O . ILE A 1 72 ? 0.411 0.449 10.391 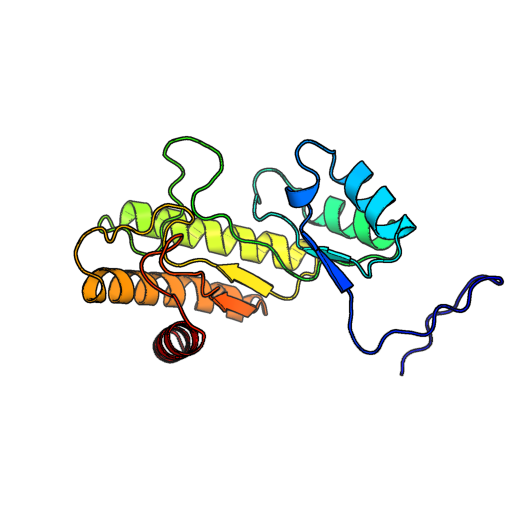1.00 98.12 72 ILE A O 1
ATOM 557 N N . SER A 1 73 ? -1.257 -0.410 9.154 1.00 98.69 73 SER A N 1
ATOM 558 C CA . SER A 1 73 ? -0.685 -0.161 7.832 1.00 98.69 73 SER A CA 1
ATOM 559 C C . SER A 1 73 ? -1.786 0.086 6.807 1.00 98.69 73 SER A C 1
ATOM 561 O O . SER A 1 73 ? -2.938 -0.318 6.997 1.00 98.69 73 SER A O 1
ATOM 563 N N . ILE A 1 74 ? -1.401 0.739 5.712 1.00 98.88 74 ILE A N 1
ATOM 564 C CA . ILE A 1 74 ? -2.172 0.788 4.472 1.00 98.88 74 ILE A CA 1
ATOM 565 C C . ILE A 1 74 ? -1.635 -0.293 3.529 1.00 98.88 74 ILE A C 1
ATOM 567 O O . ILE A 1 74 ? -0.435 -0.341 3.261 1.00 98.88 74 ILE A O 1
ATOM 571 N N . CYS A 1 75 ? -2.509 -1.156 3.024 1.00 98.44 75 CYS A N 1
ATOM 572 C CA . CYS A 1 75 ? -2.189 -2.201 2.056 1.00 98.44 75 CYS A CA 1
ATOM 573 C C . CYS A 1 75 ? -2.310 -1.641 0.636 1.00 98.44 75 CYS A C 1
ATOM 575 O O . CYS A 1 75 ? -3.421 -1.519 0.119 1.00 98.44 75 CYS A O 1
ATOM 577 N N . GLY A 1 76 ? -1.189 -1.259 0.019 1.00 98.25 76 GLY A N 1
ATOM 578 C CA . GLY A 1 76 ? -1.176 -0.803 -1.369 1.00 98.25 76 GLY A CA 1
ATOM 579 C C . GLY A 1 76 ? -1.662 -1.897 -2.317 1.00 98.25 76 GLY A C 1
ATOM 580 O O . GLY A 1 76 ? -1.213 -3.040 -2.257 1.00 98.25 76 GLY A O 1
ATOM 581 N N . MET A 1 77 ? -2.584 -1.540 -3.203 1.00 97.50 77 MET A N 1
ATOM 582 C CA . MET A 1 77 ? -3.167 -2.442 -4.189 1.00 97.50 77 MET A CA 1
ATOM 583 C C . MET A 1 77 ? -2.435 -2.273 -5.518 1.00 97.50 77 MET A C 1
ATOM 585 O O . MET A 1 77 ? -2.360 -1.167 -6.051 1.00 97.50 77 MET A O 1
ATOM 589 N N . HIS A 1 78 ? -1.906 -3.368 -6.054 1.00 97.19 78 HIS A N 1
ATOM 590 C CA . HIS A 1 78 ? -1.177 -3.393 -7.319 1.00 97.19 78 HIS A CA 1
ATOM 591 C C . HIS A 1 78 ? -1.603 -4.640 -8.110 1.00 97.19 78 HIS A C 1
ATOM 593 O O . HIS A 1 78 ? -1.118 -5.724 -7.794 1.00 97.19 78 HIS A O 1
ATOM 599 N N . PRO A 1 79 ? -2.487 -4.563 -9.121 1.00 97.38 79 PRO A N 1
ATOM 600 C CA . PRO A 1 79 ? -3.181 -3.379 -9.639 1.00 97.38 79 PRO A CA 1
ATOM 601 C C . PRO A 1 79 ? -4.333 -2.904 -8.739 1.00 97.38 79 PRO A C 1
ATOM 603 O O . PRO A 1 79 ? -4.650 -3.519 -7.720 1.00 97.38 79 PRO A O 1
ATOM 606 N N . GLY A 1 80 ? -4.971 -1.807 -9.144 1.00 95.62 80 GLY A N 1
ATOM 607 C CA . GLY A 1 80 ? -6.240 -1.362 -8.581 1.00 95.62 80 GLY A CA 1
ATOM 608 C C . GLY A 1 80 ? -7.436 -2.215 -9.025 1.00 95.62 80 GLY A C 1
ATOM 609 O O . GLY A 1 80 ? -7.289 -3.147 -9.820 1.00 95.62 80 GLY A O 1
ATOM 610 N N . PRO A 1 81 ? -8.640 -1.908 -8.515 1.00 91.62 81 PRO A N 1
ATOM 611 C CA . PRO A 1 81 ? -9.840 -2.712 -8.739 1.00 91.62 81 PRO A CA 1
ATOM 612 C C . PRO A 1 81 ? -10.431 -2.551 -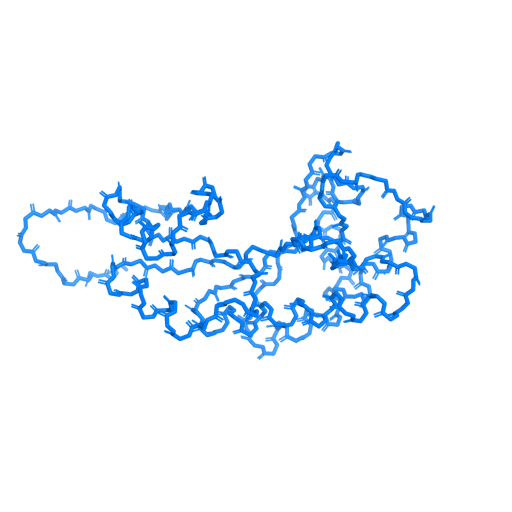10.148 1.00 91.62 81 PRO A C 1
ATOM 614 O O . PRO A 1 81 ? -11.145 -3.439 -10.615 1.00 91.62 81 PRO A O 1
ATOM 617 N N . GLU A 1 82 ? -10.142 -1.439 -10.829 1.00 93.38 82 GLU A N 1
ATOM 618 C CA . GLU A 1 82 ? -10.723 -1.115 -12.132 1.00 93.38 82 GLU A CA 1
ATOM 619 C C . GLU A 1 82 ? -9.823 -1.549 -13.304 1.00 93.38 82 GLU A C 1
ATOM 621 O O . GLU A 1 82 ? -8.594 -1.439 -13.233 1.00 93.38 82 GLU A O 1
ATOM 626 N N . PRO A 1 83 ? -10.398 -1.989 -14.441 1.00 91.94 83 PRO A N 1
ATOM 627 C CA . PRO A 1 83 ? -9.624 -2.288 -15.640 1.00 91.94 83 PRO A CA 1
ATOM 628 C C . PRO A 1 83 ? -8.778 -1.093 -16.102 1.00 91.94 83 PRO A C 1
ATOM 630 O O . PRO A 1 83 ? -9.301 -0.020 -16.399 1.00 91.94 83 PRO A O 1
ATOM 633 N N . GLY A 1 84 ? -7.466 -1.302 -16.217 1.00 91.62 84 GLY A N 1
ATOM 634 C CA . GLY A 1 84 ? -6.511 -0.265 -16.623 1.00 91.62 84 GLY A CA 1
ATOM 635 C C . GLY A 1 84 ? -5.939 0.567 -15.470 1.00 91.62 84 GLY A C 1
ATOM 636 O O . GLY A 1 84 ? -5.037 1.365 -15.711 1.00 91.62 84 GLY A O 1
ATOM 637 N N . ASP A 1 85 ? -6.389 0.358 -14.230 1.00 95.00 85 ASP A N 1
ATOM 638 C CA . ASP A 1 85 ? -5.761 0.933 -13.039 1.00 95.00 85 ASP A CA 1
ATOM 639 C C . ASP A 1 85 ? -4.526 0.111 -12.638 1.00 95.00 85 ASP A C 1
ATOM 641 O O . ASP A 1 85 ? -4.567 -0.753 -11.765 1.00 95.00 85 ASP A O 1
ATOM 645 N N . LEU A 1 86 ? -3.418 0.318 -13.353 1.00 96.12 86 LEU A N 1
ATOM 646 C CA . LEU A 1 86 ? -2.240 -0.544 -13.235 1.00 96.12 86 LEU A CA 1
ATOM 647 C C . LEU A 1 86 ? -1.509 -0.383 -11.900 1.00 96.12 86 LEU A C 1
ATOM 649 O O . LEU A 1 86 ? -1.010 -1.366 -11.364 1.00 96.12 86 LEU A O 1
ATOM 653 N N . ARG A 1 87 ? -1.386 0.849 -11.390 1.00 97.62 87 ARG A N 1
ATOM 654 C CA . ARG A 1 87 ? -0.587 1.177 -10.188 1.00 97.62 87 ARG A CA 1
ATOM 655 C C . ARG A 1 87 ? 0.828 0.577 -10.233 1.00 97.62 87 ARG A C 1
ATOM 657 O O . ARG A 1 87 ? 1.396 0.197 -9.215 1.00 97.62 87 ARG A O 1
ATOM 664 N N . LEU A 1 88 ? 1.403 0.464 -11.432 1.00 97.69 88 LEU A N 1
ATOM 665 C CA . LEU A 1 88 ? 2.624 -0.297 -11.680 1.00 97.69 88 LEU A CA 1
ATOM 666 C C . LEU A 1 88 ? 3.876 0.589 -11.643 1.00 97.69 88 LEU A C 1
ATOM 668 O O . LEU A 1 88 ? 4.155 1.336 -12.580 1.00 97.69 88 LEU A O 1
ATOM 672 N N . LEU A 1 89 ? 4.684 0.434 -10.593 1.00 98.25 89 LEU A N 1
ATOM 673 C CA . LEU A 1 89 ? 5.910 1.214 -10.370 1.00 98.25 89 LEU A CA 1
ATOM 674 C C . LEU A 1 89 ? 7.047 0.882 -11.356 1.00 98.25 89 LEU A C 1
ATOM 676 O O . LEU A 1 89 ? 7.964 1.676 -11.536 1.00 98.25 89 LEU A O 1
ATOM 680 N N . SER A 1 90 ? 6.993 -0.269 -12.025 1.00 97.75 90 SER A N 1
ATOM 681 C CA . SER A 1 90 ? 8.009 -0.731 -12.988 1.00 97.75 90 SER A CA 1
ATOM 682 C C . SER A 1 90 ? 7.613 -0.543 -14.460 1.00 97.75 90 SER A C 1
ATOM 684 O O . SER A 1 90 ? 8.33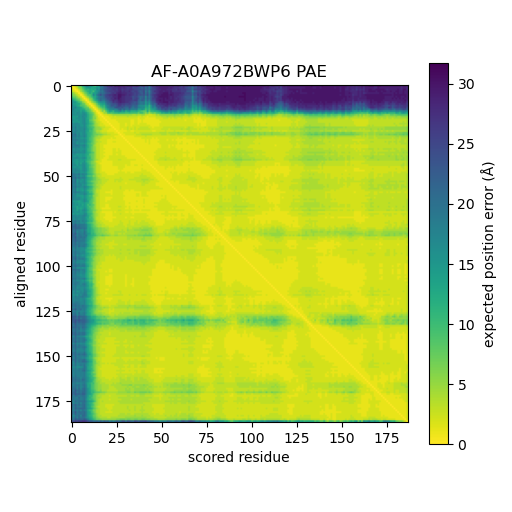2 -0.993 -15.356 1.00 97.75 90 SER A O 1
ATOM 686 N N . HIS A 1 91 ? 6.497 0.139 -14.745 1.00 97.88 91 HIS A N 1
ATOM 687 C CA . HIS A 1 91 ? 5.962 0.269 -16.105 1.00 97.88 91 HIS A CA 1
ATOM 688 C C . HIS A 1 91 ? 6.961 0.969 -17.061 1.00 97.88 91 HIS A C 1
ATOM 690 O O . HIS A 1 91 ? 7.591 1.947 -16.660 1.00 97.88 91 HIS A O 1
ATOM 696 N N . PRO A 1 92 ? 7.133 0.541 -18.330 1.00 97.12 92 PRO A N 1
ATOM 697 C CA . PRO A 1 92 ? 8.088 1.158 -19.261 1.00 97.12 92 PRO A CA 1
ATOM 698 C C . PRO A 1 92 ? 7.733 2.608 -19.633 1.00 97.12 92 PRO A C 1
ATOM 700 O O . PRO A 1 92 ? 8.626 3.448 -19.751 1.00 97.12 92 PRO A O 1
ATOM 703 N N . ASP A 1 93 ? 6.443 2.930 -19.752 1.00 97.81 93 ASP A N 1
ATOM 704 C CA . ASP A 1 93 ? 5.963 4.310 -19.916 1.00 97.81 93 ASP A CA 1
ATOM 705 C C . ASP A 1 93 ? 6.111 5.105 -18.609 1.00 97.81 93 ASP A C 1
ATOM 707 O O . ASP A 1 93 ? 5.583 4.709 -17.568 1.00 97.81 93 ASP A O 1
ATOM 711 N N . ALA A 1 94 ? 6.814 6.237 -18.677 1.00 98.06 94 ALA A N 1
ATOM 712 C CA . ALA A 1 94 ? 7.034 7.133 -17.549 1.00 98.06 94 ALA A CA 1
ATOM 713 C C . ALA A 1 94 ? 5.740 7.778 -17.027 1.00 98.06 94 ALA A C 1
ATOM 715 O O . ALA A 1 9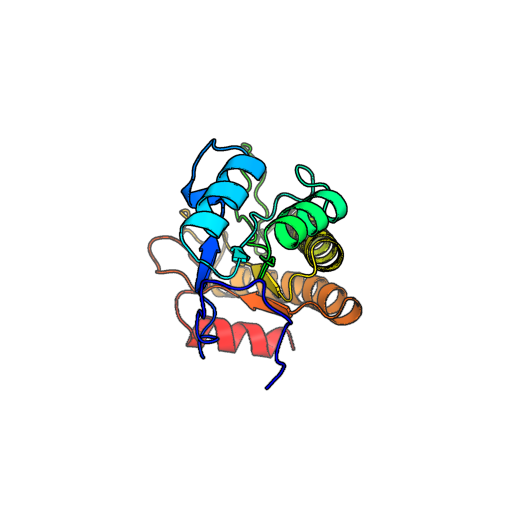4 ? 5.650 8.042 -15.831 1.00 98.06 94 AL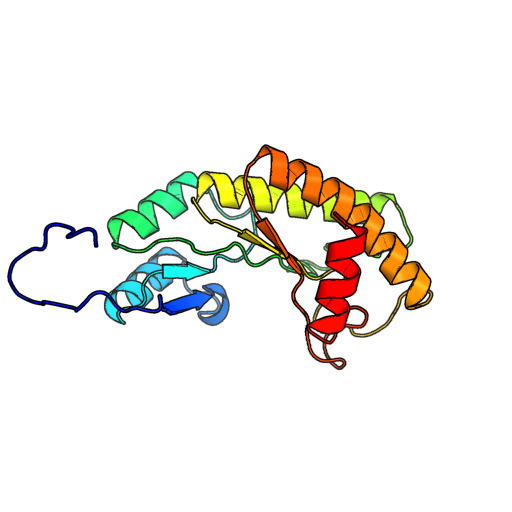A A O 1
ATOM 716 N N . ALA A 1 95 ? 4.740 8.005 -17.884 1.00 98.19 95 ALA A N 1
ATOM 717 C CA . ALA A 1 95 ? 3.462 8.573 -17.461 1.00 98.19 95 ALA A CA 1
ATOM 718 C C . ALA A 1 95 ? 2.678 7.600 -16.565 1.00 98.19 95 ALA A C 1
ATOM 720 O O . ALA A 1 95 ? 2.084 8.020 -15.575 1.00 98.19 95 ALA A O 1
ATOM 721 N N . GLU A 1 96 ? 2.717 6.299 -16.865 1.00 98.19 96 GLU A N 1
ATOM 722 C CA . GLU A 1 96 ? 2.105 5.271 -16.011 1.00 98.19 96 GLU A CA 1
ATOM 723 C C . GLU A 1 96 ? 2.858 5.104 -14.686 1.00 98.19 96 GLU A C 1
ATOM 725 O O . GLU A 1 96 ? 2.229 4.932 -13.642 1.00 98.19 96 GLU A O 1
ATOM 730 N N . ARG A 1 97 ? 4.195 5.235 -14.692 1.00 98.25 97 ARG A N 1
ATOM 731 C CA . ARG A 1 97 ? 4.972 5.248 -13.441 1.00 98.25 97 ARG A CA 1
ATOM 732 C C . ARG A 1 97 ? 4.619 6.441 -12.564 1.00 98.25 97 ARG A C 1
ATOM 734 O O . ARG A 1 97 ? 4.463 6.265 -11.363 1.00 98.25 97 ARG A O 1
ATOM 741 N N . GLU A 1 98 ? 4.451 7.629 -13.142 1.00 98.69 98 GLU A N 1
ATOM 742 C CA . GLU A 1 98 ? 4.072 8.815 -12.365 1.00 98.69 98 GLU A CA 1
ATOM 743 C C . GLU A 1 98 ? 2.699 8.636 -11.698 1.00 98.69 98 GLU A C 1
ATOM 745 O O . GLU A 1 98 ? 2.571 8.905 -10.509 1.00 98.69 98 GLU A O 1
ATOM 750 N N . LYS A 1 99 ? 1.713 8.047 -12.393 1.00 98.56 99 LYS A N 1
ATOM 751 C CA . LYS A 1 99 ? 0.423 7.681 -11.775 1.00 98.56 99 LYS A CA 1
ATOM 752 C C . LYS A 1 99 ? 0.586 6.705 -10.607 1.00 98.56 99 LYS A C 1
ATOM 754 O O . LYS A 1 99 ? -0.075 6.860 -9.585 1.00 98.56 99 LYS A O 1
ATOM 759 N N . ALA A 1 100 ? 1.448 5.696 -10.751 1.00 98.69 100 ALA A N 1
ATOM 760 C CA . ALA A 1 100 ? 1.719 4.735 -9.682 1.00 98.69 100 ALA A CA 1
ATOM 761 C C . ALA A 1 100 ? 2.399 5.398 -8.471 1.00 98.69 100 ALA A C 1
ATOM 763 O O . ALA A 1 100 ? 2.059 5.094 -7.331 1.00 98.69 100 ALA A O 1
ATOM 764 N N . ILE A 1 101 ? 3.321 6.334 -8.709 1.00 98.81 101 ILE A N 1
ATOM 765 C CA . ILE A 1 101 ? 3.975 7.125 -7.660 1.00 98.81 101 ILE A CA 1
ATOM 766 C C . ILE A 1 101 ? 2.948 8.002 -6.938 1.00 98.81 101 ILE A C 1
ATOM 768 O O . ILE A 1 101 ? 2.919 8.013 -5.709 1.00 98.81 101 ILE A O 1
ATOM 772 N N . ASP A 1 102 ? 2.090 8.702 -7.679 1.00 98.81 102 ASP A N 1
ATOM 773 C CA . ASP A 1 102 ? 1.042 9.550 -7.106 1.00 98.81 102 ASP A CA 1
ATOM 774 C C . ASP A 1 102 ? 0.028 8.735 -6.295 1.00 98.81 102 ASP A C 1
ATOM 776 O O . ASP A 1 102 ? -0.387 9.164 -5.220 1.00 98.81 102 ASP A O 1
ATOM 780 N N . TYR A 1 103 ? -0.301 7.521 -6.742 1.00 98.81 103 TYR A N 1
ATOM 781 C CA . TYR A 1 103 ? -1.098 6.577 -5.961 1.00 98.81 103 TYR A CA 1
ATOM 782 C C . TYR A 1 103 ? -0.431 6.210 -4.623 1.00 98.81 103 TYR A C 1
ATOM 784 O O . TYR A 1 103 ? -1.087 6.247 -3.579 1.00 98.81 103 TYR A O 1
ATOM 792 N N . VAL A 1 104 ? 0.870 5.893 -4.623 1.00 98.88 104 VAL A N 1
ATOM 793 C CA . VAL A 1 104 ? 1.598 5.583 -3.380 1.00 98.88 104 VAL A CA 1
ATOM 794 C C . VAL A 1 104 ? 1.627 6.799 -2.451 1.00 98.88 104 VAL A C 1
ATOM 796 O O . VAL A 1 104 ? 1.395 6.642 -1.255 1.00 98.88 104 VAL A O 1
ATOM 799 N N . LYS A 1 105 ? 1.830 8.015 -2.978 1.00 98.88 105 LYS A N 1
ATOM 800 C CA . LYS A 1 105 ? 1.755 9.256 -2.184 1.00 98.88 105 LYS A CA 1
ATOM 801 C C . LYS A 1 105 ? 0.366 9.469 -1.579 1.00 98.88 105 LYS A C 1
ATOM 803 O O . LYS A 1 105 ? 0.267 9.763 -0.396 1.00 98.88 105 LYS A O 1
ATOM 808 N N . ALA A 1 106 ? -0.703 9.216 -2.330 1.00 98.81 106 ALA A N 1
ATOM 809 C CA . ALA A 1 106 ? -2.060 9.281 -1.791 1.00 98.81 106 ALA A CA 1
ATOM 810 C C . ALA A 1 106 ? -2.304 8.225 -0.691 1.00 98.81 106 ALA A C 1
ATOM 812 O O . ALA A 1 106 ? -3.033 8.473 0.268 1.00 98.81 106 ALA A O 1
ATOM 813 N N . CYS A 1 107 ? -1.673 7.048 -0.781 1.00 98.88 107 CYS A N 1
ATOM 814 C CA . CYS A 1 107 ? -1.693 6.067 0.308 1.00 98.88 107 CYS A CA 1
ATOM 815 C C . CYS A 1 107 ? -0.892 6.536 1.532 1.00 98.88 107 CYS A C 1
ATOM 817 O O . CYS A 1 107 ? -1.281 6.226 2.657 1.00 98.88 107 CYS A O 1
ATOM 819 N N . VAL A 1 108 ? 0.198 7.286 1.335 1.00 98.94 108 VAL A N 1
ATOM 820 C CA . VAL A 1 108 ? 0.940 7.951 2.420 1.00 98.94 108 VAL A CA 1
ATOM 821 C C . VAL A 1 108 ? 0.054 8.986 3.112 1.00 98.94 108 VAL A C 1
ATOM 823 O O . VAL A 1 108 ? -0.016 8.973 4.339 1.00 98.94 108 VAL A O 1
ATOM 826 N N . ASP A 1 109 ? -0.681 9.807 2.362 1.00 98.88 109 ASP A N 1
ATOM 827 C CA . ASP A 1 109 ? -1.637 10.768 2.931 1.00 98.88 109 ASP A CA 1
ATOM 828 C C . ASP A 1 109 ? -2.708 10.057 3.767 1.00 98.88 109 ASP A C 1
ATOM 830 O O . ASP A 1 109 ? -2.922 10.390 4.935 1.00 98.88 109 ASP A O 1
ATOM 834 N N . LEU A 1 110 ? -3.304 8.991 3.221 1.00 98.88 110 LEU A N 1
ATOM 835 C CA . LEU A 1 110 ? -4.267 8.167 3.952 1.00 98.88 110 LEU A CA 1
ATOM 836 C C . LEU A 1 110 ? -3.647 7.552 5.220 1.00 98.88 110 LEU A C 1
ATOM 838 O O . LEU A 1 110 ? -4.301 7.484 6.265 1.00 98.88 110 LEU A O 1
ATOM 842 N N . ALA A 1 111 ? -2.384 7.120 5.170 1.00 98.88 111 ALA A N 1
ATOM 843 C CA . ALA A 1 111 ? -1.677 6.603 6.338 1.00 98.88 111 ALA A CA 1
ATOM 844 C C . ALA A 1 111 ? -1.528 7.677 7.427 1.00 98.88 111 ALA A C 1
ATOM 846 O O . ALA A 1 111 ? -1.815 7.408 8.595 1.00 98.88 111 ALA A O 1
ATOM 847 N N . VAL A 1 112 ? -1.160 8.906 7.051 1.00 98.81 112 VAL A N 1
ATOM 848 C CA . VAL A 1 112 ? -1.058 10.046 7.976 1.00 98.81 112 VAL A CA 1
ATOM 849 C C . VAL A 1 112 ? -2.408 10.342 8.630 1.00 98.81 112 VAL A C 1
ATOM 851 O O . VAL A 1 112 ? -2.489 10.471 9.855 1.00 98.81 112 VAL A O 1
ATOM 854 N N . GLU A 1 113 ? -3.474 10.420 7.835 1.00 98.62 113 GLU A N 1
ATOM 855 C CA . GLU A 1 113 ? -4.817 10.741 8.325 1.00 98.62 113 GLU A CA 1
ATOM 856 C C . GLU A 1 113 ? -5.367 9.662 9.260 1.00 98.62 113 GLU A C 1
ATOM 858 O O . GLU A 1 113 ? -5.927 9.976 10.315 1.00 98.62 113 GLU A O 1
ATOM 863 N N . THR A 1 114 ? -5.157 8.390 8.913 1.00 98.62 114 THR A N 1
ATOM 864 C CA . THR A 1 114 ? -5.615 7.245 9.715 1.00 98.62 114 THR A CA 1
ATOM 865 C C . THR A 1 114 ? -4.739 6.980 10.940 1.00 98.62 114 THR A C 1
ATOM 867 O O . THR A 1 114 ? -5.184 6.332 11.888 1.00 98.62 114 THR A O 1
ATOM 870 N N . GLY A 1 115 ? -3.514 7.515 10.963 1.00 98.25 115 GLY A N 1
ATOM 871 C CA . GLY A 1 115 ? -2.514 7.248 11.996 1.00 98.25 115 GLY A CA 1
ATOM 872 C C . GLY A 1 115 ? -1.750 5.935 11.804 1.00 98.25 115 GLY A C 1
ATOM 873 O O . GLY A 1 115 ? -1.122 5.466 12.755 1.00 98.25 115 GLY A O 1
ATOM 874 N N . ALA A 1 116 ? -1.797 5.348 10.606 1.00 98.62 116 ALA A N 1
ATOM 875 C CA . ALA A 1 116 ? -1.010 4.174 10.257 1.00 98.62 116 ALA A CA 1
ATOM 876 C C . ALA A 1 116 ? 0.489 4.499 10.220 1.00 98.62 116 ALA A C 1
ATOM 878 O O . ALA A 1 116 ? 0.898 5.618 9.914 1.00 98.62 116 ALA A O 1
ATOM 879 N N . ARG A 1 117 ? 1.335 3.506 10.518 1.00 98.06 117 ARG A N 1
ATOM 880 C CA . ARG A 1 117 ? 2.798 3.709 10.563 1.00 98.06 117 ARG A CA 1
ATOM 881 C C . ARG A 1 117 ? 3.491 3.472 9.222 1.00 98.06 117 ARG A C 1
ATOM 883 O O . ARG A 1 117 ? 4.644 3.865 9.050 1.00 98.06 117 ARG A O 1
ATOM 890 N N . SER A 1 118 ? 2.840 2.744 8.318 1.00 98.69 118 SER A N 1
ATOM 891 C CA . SER A 1 118 ? 3.465 2.267 7.089 1.00 98.69 118 SER A CA 1
ATOM 892 C C . SER A 1 118 ? 2.473 2.070 5.951 1.00 98.69 118 SER A C 1
ATOM 894 O O . SER A 1 118 ? 1.289 1.814 6.177 1.00 98.69 118 SER A O 1
ATOM 896 N N . VAL A 1 119 ? 2.994 2.124 4.729 1.00 98.88 119 VAL A N 1
ATOM 897 C CA . VAL A 1 119 ? 2.293 1.766 3.494 1.00 98.88 119 VAL A CA 1
ATOM 898 C C . VAL A 1 119 ? 3.039 0.600 2.860 1.00 98.88 119 VAL A C 1
ATOM 900 O O . VAL A 1 119 ? 4.237 0.689 2.585 1.00 98.88 119 VAL A O 1
ATOM 903 N N . LEU A 1 120 ? 2.331 -0.499 2.639 1.00 98.56 120 LEU A N 1
ATOM 904 C CA . LEU A 1 120 ? 2.839 -1.644 1.904 1.00 98.56 120 LEU A CA 1
ATOM 905 C C . LEU A 1 120 ? 2.763 -1.375 0.405 1.00 98.56 120 LEU A C 1
ATOM 907 O O . LEU A 1 120 ? 1.750 -0.880 -0.079 1.00 98.56 120 LEU A O 1
ATOM 911 N N . VAL A 1 121 ? 3.829 -1.712 -0.319 1.00 98.38 121 VAL A N 1
ATOM 912 C CA . VAL A 1 121 ? 3.923 -1.549 -1.772 1.00 98.38 121 VAL A CA 1
ATOM 913 C C . VAL A 1 121 ? 4.431 -2.826 -2.429 1.00 98.38 121 VAL A C 1
ATOM 915 O O . VAL A 1 121 ? 5.330 -3.500 -1.916 1.00 98.38 121 VAL A O 1
ATOM 918 N N . VAL A 1 122 ? 3.891 -3.117 -3.611 1.00 98.19 122 VAL A N 1
ATOM 919 C CA . VAL A 1 122 ? 4.387 -4.168 -4.503 1.00 98.19 122 VAL A CA 1
ATOM 920 C C . VAL A 1 122 ? 4.901 -3.483 -5.775 1.00 98.19 122 VAL A C 1
ATOM 922 O O . VAL A 1 122 ? 4.127 -2.838 -6.477 1.00 98.19 122 VAL A O 1
ATOM 925 N N . PRO A 1 123 ? 6.201 -3.583 -6.113 1.00 95.81 123 PRO A N 1
ATOM 926 C CA . PRO A 1 123 ? 6.764 -2.856 -7.261 1.00 95.81 123 PRO A CA 1
ATOM 927 C C . PRO A 1 123 ? 6.298 -3.364 -8.641 1.00 95.81 123 PRO A C 1
ATOM 929 O O . PRO A 1 123 ? 6.553 -2.729 -9.670 1.00 95.81 123 PRO A O 1
ATOM 932 N N . SER A 1 124 ? 5.633 -4.522 -8.661 1.00 96.38 124 SER A N 1
ATOM 933 C CA . SER A 1 124 ? 5.003 -5.158 -9.820 1.00 96.38 124 SER A CA 1
ATOM 934 C C . SER A 1 124 ? 3.514 -5.418 -9.576 1.00 96.38 124 SER A C 1
ATOM 936 O O . SER A 1 124 ? 2.977 -5.064 -8.533 1.00 96.38 124 SER A O 1
ATOM 938 N N . LEU A 1 125 ? 2.844 -6.073 -10.523 1.00 96.31 125 LEU A N 1
ATOM 939 C CA . LEU A 1 125 ? 1.446 -6.475 -10.380 1.00 96.31 125 LEU A CA 1
ATOM 940 C C . LEU A 1 125 ? 1.326 -7.803 -9.618 1.00 96.31 125 LEU A C 1
ATOM 942 O O . LEU A 1 125 ? 2.055 -8.752 -9.902 1.00 96.31 125 LEU A O 1
ATOM 946 N N . VAL A 1 126 ? 0.398 -7.869 -8.668 1.00 96.50 126 VAL A N 1
ATOM 947 C CA . VAL A 1 126 ? 0.006 -9.083 -7.943 1.00 96.50 126 VAL A CA 1
ATOM 948 C C . VAL A 1 126 ? -0.936 -9.916 -8.815 1.00 96.50 126 VAL A C 1
ATOM 950 O O . VAL A 1 126 ? -1.842 -9.389 -9.462 1.00 96.50 126 VAL A O 1
ATOM 953 N N . GLY A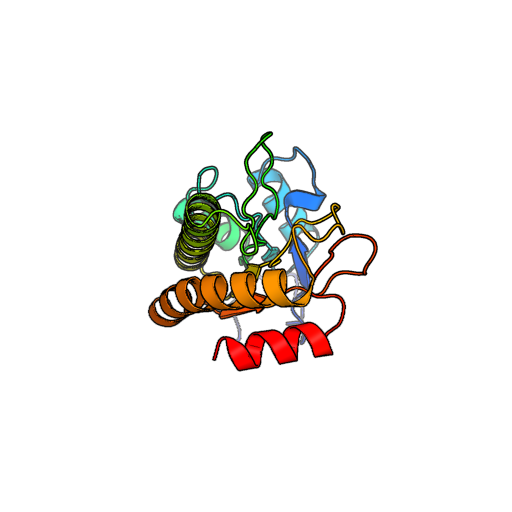 1 127 ? -0.706 -11.228 -8.853 1.00 95.75 127 GLY A N 1
ATOM 954 C CA . GLY A 1 127 ? -1.409 -12.174 -9.724 1.00 95.75 127 GLY A CA 1
ATOM 955 C C . GLY A 1 127 ? -0.958 -12.134 -11.189 1.00 95.75 127 GLY A C 1
ATOM 956 O O . GLY A 1 127 ? -1.548 -12.812 -12.030 1.00 95.75 127 GLY A O 1
ATOM 957 N N . GLN A 1 128 ? 0.066 -11.338 -11.514 1.00 94.19 128 GLN A N 1
ATOM 958 C CA . GLN A 1 128 ? 0.599 -11.160 -12.866 1.00 94.19 128 GLN A CA 1
ATOM 959 C C . GLN A 1 128 ? 2.137 -11.210 -12.808 1.00 94.19 128 GLN A C 1
ATOM 961 O O . GLN A 1 128 ? 2.793 -10.171 -12.727 1.00 94.19 128 GLN A O 1
ATOM 966 N N . PRO A 1 129 ? 2.736 -12.416 -12.820 1.00 92.06 129 PRO A N 1
ATOM 967 C CA . PRO A 1 129 ? 4.167 -12.598 -12.576 1.00 92.06 129 PRO A CA 1
ATOM 968 C C . PRO A 1 129 ? 5.064 -12.245 -13.774 1.00 92.06 129 PRO A C 1
ATOM 970 O O . PRO A 1 129 ? 6.286 -12.369 -13.677 1.00 92.06 129 PRO A O 1
ATOM 973 N N . ASP A 1 130 ? 4.486 -11.838 -14.903 1.00 91.19 130 ASP A N 1
ATOM 974 C CA . ASP A 1 130 ? 5.238 -11.516 -16.110 1.00 91.19 130 ASP A CA 1
ATOM 975 C C . ASP A 1 130 ? 6.036 -10.211 -15.950 1.00 91.19 130 ASP A C 1
ATOM 977 O O . ASP A 1 130 ? 5.560 -9.222 -15.391 1.00 91.19 130 ASP A O 1
ATOM 981 N N . VAL A 1 131 ? 7.263 -10.211 -16.477 1.00 89.50 131 VAL A N 1
ATOM 982 C CA . VAL A 1 131 ? 8.092 -9.004 -16.630 1.00 89.50 131 VAL A CA 1
ATOM 983 C C . VAL A 1 131 ? 7.738 -8.298 -17.939 1.00 89.50 131 VAL A C 1
ATOM 985 O O . VAL A 1 131 ? 7.442 -8.955 -18.939 1.00 89.50 131 VAL A O 1
ATOM 988 N N . LEU A 1 132 ? 7.777 -6.965 -17.957 1.00 88.75 132 LEU A N 1
ATOM 989 C CA . LEU A 1 132 ? 7.362 -6.175 -19.121 1.00 88.75 132 LEU A CA 1
ATOM 990 C C . LEU A 1 132 ? 8.476 -6.010 -20.153 1.00 88.75 132 LEU A C 1
ATOM 992 O O . LEU A 1 132 ? 8.196 -6.031 -21.353 1.00 88.75 132 LEU A O 1
ATOM 996 N N . THR A 1 133 ? 9.727 -5.842 -19.712 1.00 91.50 133 THR A N 1
ATOM 997 C CA . THR A 1 133 ? 10.886 -5.856 -20.619 1.00 91.50 133 THR A CA 1
ATOM 998 C C . THR A 1 133 ? 11.890 -6.921 -20.200 1.00 91.50 133 THR A C 1
ATOM 1000 O O . THR A 1 133 ? 11.943 -8.001 -20.785 1.00 91.50 133 THR A O 1
ATOM 1003 N N . SER A 1 134 ? 12.654 -6.660 -19.150 1.00 95.00 134 SER A N 1
ATOM 1004 C CA . SER A 1 1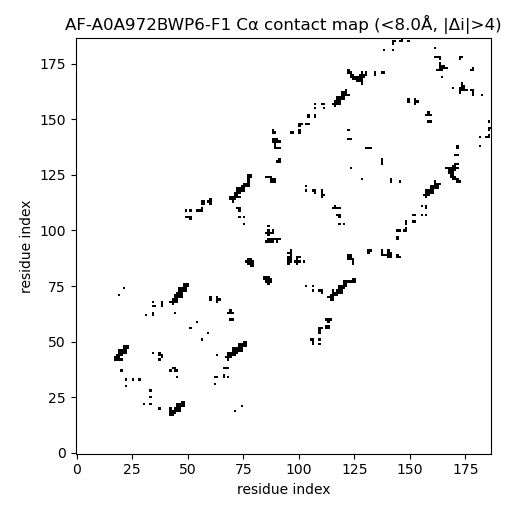34 ? 13.564 -7.609 -18.522 1.00 95.00 134 SER A CA 1
ATOM 1005 C C . SER A 1 134 ? 13.526 -7.389 -17.017 1.00 95.00 134 SER A C 1
ATOM 1007 O O . SER A 1 134 ? 13.241 -6.285 -16.557 1.00 95.00 134 SER A O 1
ATOM 1009 N N . LYS A 1 135 ? 13.831 -8.428 -16.231 1.00 93.00 135 LYS A N 1
ATOM 1010 C CA . LYS A 1 135 ? 13.795 -8.320 -14.766 1.00 93.00 135 LYS A CA 1
ATOM 1011 C C . LYS A 1 135 ? 14.703 -7.197 -14.246 1.00 93.00 135 LYS A C 1
ATOM 1013 O O . LYS A 1 135 ? 14.322 -6.497 -13.321 1.00 93.00 135 LYS A O 1
ATOM 1018 N N . GLU A 1 136 ? 15.873 -7.016 -14.853 1.00 96.19 136 GLU A N 1
ATOM 1019 C CA . GLU A 1 136 ? 16.834 -5.973 -14.479 1.00 96.19 136 GLU A CA 1
ATOM 1020 C C . GLU A 1 136 ? 16.306 -4.562 -14.781 1.00 96.19 136 GLU A C 1
ATOM 1022 O O . GLU A 1 136 ? 16.302 -3.706 -13.900 1.00 96.19 136 GLU A O 1
ATOM 1027 N N . GLU A 1 137 ? 15.778 -4.326 -15.987 1.00 97.50 137 GLU A N 1
ATOM 1028 C CA . GLU A 1 137 ? 15.207 -3.023 -16.354 1.00 97.50 137 GLU A CA 1
ATOM 1029 C C . GLU A 1 137 ? 13.930 -2.696 -15.567 1.00 97.50 137 GLU A C 1
ATOM 1031 O O . GLU A 1 137 ? 13.722 -1.547 -15.177 1.00 97.50 137 GLU A O 1
ATOM 1036 N N . ASP A 1 138 ? 13.071 -3.691 -15.325 1.00 97.56 138 ASP A N 1
ATOM 1037 C CA . ASP A 1 138 ? 11.858 -3.532 -14.519 1.00 97.56 138 ASP A CA 1
ATOM 1038 C C . ASP A 1 138 ? 12.210 -3.184 -13.064 1.00 97.56 138 ASP A C 1
ATOM 1040 O O . ASP A 1 138 ? 11.596 -2.283 -12.488 1.00 97.56 138 ASP A O 1
ATOM 1044 N N . ILE A 1 139 ? 13.222 -3.846 -12.483 1.00 97.81 139 ILE A N 1
ATOM 1045 C CA . ILE A 1 139 ? 13.744 -3.527 -11.144 1.00 97.81 139 ILE A CA 1
ATOM 1046 C C . ILE A 1 139 ? 14.288 -2.099 -11.104 1.00 97.81 139 ILE A C 1
ATOM 1048 O O . ILE A 1 139 ? 13.940 -1.356 -10.190 1.00 97.81 139 ILE A O 1
ATOM 1052 N N . GLN A 1 140 ? 15.079 -1.689 -12.098 1.00 98.19 140 GLN A N 1
ATOM 1053 C CA . GLN A 1 140 ? 15.637 -0.336 -12.140 1.00 98.19 140 GLN A CA 1
ATOM 1054 C C . GLN A 1 140 ? 14.533 0.732 -12.175 1.00 98.19 140 GLN A C 1
ATOM 1056 O O . GLN A 1 140 ? 14.566 1.696 -11.410 1.00 98.19 140 GLN A O 1
ATOM 1061 N N . ARG A 1 141 ? 13.498 0.534 -13.002 1.00 98.44 141 ARG A N 1
ATOM 1062 C CA . ARG A 1 141 ? 12.334 1.436 -13.056 1.00 98.44 141 ARG A CA 1
ATOM 1063 C C . ARG A 1 141 ? 11.540 1.465 -11.750 1.00 98.44 141 ARG A C 1
ATOM 1065 O O . ARG A 1 141 ? 11.065 2.531 -11.349 1.00 98.44 141 ARG A O 1
ATOM 1072 N N . ALA A 1 142 ? 11.387 0.310 -11.102 1.00 98.19 142 ALA A N 1
ATOM 1073 C CA . ALA A 1 142 ? 10.760 0.216 -9.790 1.00 98.19 142 ALA A CA 1
ATOM 1074 C C . ALA A 1 142 ? 11.545 1.010 -8.738 1.00 98.19 142 ALA A C 1
ATOM 1076 O O . ALA A 1 142 ? 10.930 1.782 -8.008 1.00 98.19 142 ALA A O 1
ATOM 1077 N N . ILE A 1 143 ? 12.875 0.874 -8.694 1.00 98.62 143 ILE A N 1
ATOM 1078 C CA . ILE A 1 143 ? 13.748 1.619 -7.773 1.00 98.62 143 ILE A CA 1
ATOM 1079 C C . ILE A 1 143 ? 13.583 3.127 -7.978 1.00 98.62 143 ILE A C 1
ATOM 1081 O O . ILE A 1 143 ? 13.290 3.835 -7.020 1.00 98.62 143 ILE A O 1
ATOM 1085 N N . GLU A 1 144 ? 13.668 3.621 -9.217 1.00 98.50 144 GLU A N 1
ATOM 1086 C CA . GLU A 1 144 ? 13.501 5.053 -9.523 1.00 98.50 144 GLU A CA 1
ATOM 1087 C C . GLU A 1 144 ? 12.142 5.605 -9.063 1.00 98.50 144 GLU A C 1
ATOM 1089 O O . GLU A 1 144 ? 12.035 6.738 -8.584 1.00 98.50 144 GLU A O 1
ATOM 1094 N N . SER A 1 145 ? 11.082 4.807 -9.207 1.00 98.69 145 SER A N 1
ATOM 1095 C CA . SER A 1 145 ? 9.738 5.193 -8.769 1.00 98.69 145 SER A CA 1
ATOM 1096 C C . SER A 1 145 ? 9.608 5.163 -7.248 1.00 98.69 145 SER A C 1
ATOM 1098 O O . SER A 1 145 ? 9.041 6.083 -6.654 1.00 98.69 145 SER A O 1
ATOM 1100 N N . LEU A 1 146 ? 10.174 4.138 -6.608 1.00 98.56 146 LEU A N 1
ATOM 1101 C CA . LEU A 1 146 ? 10.198 4.001 -5.157 1.00 98.56 146 LEU A CA 1
ATOM 1102 C C . LEU A 1 146 ? 11.019 5.103 -4.493 1.00 98.56 146 LEU A C 1
ATOM 1104 O O . LEU A 1 146 ? 10.551 5.623 -3.497 1.00 98.56 146 LEU A O 1
ATOM 1108 N N . GLN A 1 147 ? 12.154 5.531 -5.050 1.00 98.50 147 GLN A N 1
ATOM 1109 C CA . GLN A 1 147 ? 12.944 6.659 -4.526 1.00 98.50 147 GLN A CA 1
ATOM 1110 C C . GLN A 1 147 ? 12.105 7.939 -4.413 1.00 98.50 147 GLN A C 1
ATOM 1112 O O . GLN A 1 147 ? 12.097 8.607 -3.379 1.00 98.50 147 GLN A O 1
ATOM 1117 N N . LYS A 1 148 ? 11.323 8.258 -5.451 1.00 98.38 148 LYS A N 1
ATOM 1118 C CA . LYS A 1 148 ? 10.422 9.421 -5.436 1.00 98.38 148 LYS A CA 1
ATOM 1119 C C . LYS A 1 148 ? 9.308 9.285 -4.395 1.00 98.38 148 LYS A C 1
ATOM 1121 O O . LYS A 1 148 ? 8.984 10.258 -3.716 1.00 98.38 148 LYS A O 1
ATOM 1126 N N . ALA A 1 149 ? 8.691 8.108 -4.297 1.00 98.50 149 ALA A N 1
ATOM 1127 C CA . ALA A 1 149 ? 7.624 7.856 -3.331 1.00 98.50 149 ALA A CA 1
ATOM 1128 C C . ALA A 1 149 ? 8.154 7.808 -1.886 1.00 98.50 149 ALA A C 1
ATOM 1130 O O . ALA A 1 149 ? 7.508 8.326 -0.978 1.00 98.50 149 ALA A O 1
ATOM 1131 N N . ALA A 1 150 ? 9.340 7.235 -1.682 1.00 98.12 150 ALA A N 1
ATOM 1132 C CA . ALA A 1 150 ? 10.009 7.107 -0.395 1.00 98.12 150 ALA A CA 1
ATOM 1133 C C . ALA A 1 150 ? 10.411 8.471 0.164 1.00 98.12 150 ALA A C 1
ATOM 1135 O O . ALA A 1 150 ? 10.152 8.714 1.336 1.00 98.12 150 ALA A O 1
ATOM 1136 N N . GLY A 1 151 ? 10.921 9.390 -0.667 1.00 98.19 151 GLY A N 1
ATOM 1137 C CA . GLY A 1 151 ? 11.187 10.765 -0.229 1.00 98.19 151 GLY A CA 1
ATOM 1138 C C . GLY A 1 151 ? 9.932 11.457 0.321 1.00 98.19 151 GLY A C 1
ATOM 1139 O O . GLY A 1 151 ? 9.966 12.065 1.387 1.00 98.19 151 GLY A O 1
ATOM 1140 N N . TYR A 1 152 ? 8.784 11.283 -0.343 1.00 98.62 152 TYR A N 1
ATOM 1141 C CA . TYR A 1 152 ? 7.508 11.815 0.152 1.00 98.62 152 TYR A CA 1
ATOM 1142 C C . TYR A 1 152 ? 7.036 11.131 1.445 1.00 98.62 152 TYR A C 1
ATOM 1144 O O . TYR A 1 152 ? 6.516 11.781 2.355 1.00 98.62 152 TYR A O 1
ATOM 1152 N N . ALA A 1 153 ? 7.211 9.811 1.541 1.00 98.56 153 ALA A N 1
ATOM 1153 C CA . ALA A 1 153 ? 6.878 9.051 2.739 1.00 98.56 153 ALA A CA 1
ATOM 1154 C C . ALA A 1 153 ? 7.750 9.466 3.937 1.00 98.56 153 ALA A C 1
ATOM 1156 O O . ALA A 1 153 ? 7.226 9.646 5.037 1.00 98.56 153 ALA A O 1
ATOM 1157 N N . GLU A 1 154 ? 9.046 9.701 3.719 1.00 98.00 154 GLU A N 1
ATOM 1158 C CA . GLU A 1 154 ? 9.993 10.168 4.733 1.00 98.00 154 GLU A CA 1
ATOM 1159 C C . GLU A 1 154 ? 9.598 11.544 5.286 1.00 98.00 154 GLU A C 1
ATOM 1161 O O . GLU A 1 154 ? 9.499 11.708 6.506 1.00 98.00 154 GLU A O 1
ATOM 1166 N N . GLU A 1 155 ? 9.284 12.508 4.412 1.00 98.31 155 GLU A N 1
ATOM 1167 C CA . GLU A 1 155 ? 8.800 13.842 4.805 1.00 98.31 155 GLU A CA 1
ATOM 1168 C C . GLU A 1 155 ? 7.565 13.762 5.723 1.00 98.31 155 GLU A C 1
ATOM 1170 O O . GLU A 1 155 ? 7.424 14.545 6.669 1.00 98.31 155 GLU A O 1
ATOM 1175 N N . ASN A 1 156 ? 6.710 12.762 5.490 1.00 98.56 156 ASN A N 1
ATOM 1176 C CA . ASN A 1 156 ? 5.487 12.500 6.247 1.00 98.56 156 ASN A CA 1
ATOM 1177 C C . ASN A 1 156 ? 5.655 11.481 7.389 1.00 98.56 156 ASN A C 1
ATOM 1179 O O . ASN A 1 156 ? 4.690 11.189 8.098 1.00 98.56 156 ASN A O 1
ATOM 1183 N N . LYS A 1 157 ? 6.876 10.982 7.630 1.00 98.44 157 LYS A N 1
ATOM 1184 C CA . LYS A 1 157 ? 7.210 9.993 8.674 1.00 98.44 157 LYS A CA 1
ATOM 1185 C C . LYS A 1 157 ? 6.444 8.671 8.540 1.00 98.44 157 LYS A C 1
ATOM 1187 O O . LYS A 1 157 ? 6.131 8.030 9.545 1.00 98.44 157 LYS A O 1
ATOM 1192 N N . ILE A 1 158 ? 6.167 8.264 7.307 1.00 98.69 158 ILE A N 1
ATOM 1193 C CA . ILE A 1 158 ? 5.552 6.985 6.958 1.00 98.69 158 ILE A CA 1
ATOM 1194 C C . ILE A 1 158 ? 6.621 6.053 6.395 1.00 98.69 158 ILE A C 1
ATOM 1196 O O . ILE A 1 158 ? 7.438 6.443 5.567 1.00 98.69 158 ILE A O 1
ATOM 1200 N N . ILE A 1 159 ? 6.609 4.798 6.836 1.00 98.44 159 ILE A N 1
ATOM 1201 C CA . ILE A 1 159 ? 7.526 3.774 6.327 1.00 98.44 159 ILE A CA 1
ATOM 1202 C C . ILE A 1 159 ? 6.907 3.134 5.081 1.00 98.44 159 ILE A C 1
ATOM 1204 O O . ILE A 1 159 ? 5.810 2.583 5.163 1.00 98.44 159 ILE A O 1
ATOM 1208 N N . LEU A 1 160 ? 7.607 3.138 3.947 1.00 98.44 160 LEU A N 1
ATOM 1209 C CA . LEU A 1 160 ? 7.240 2.265 2.829 1.00 98.44 160 LEU A CA 1
ATOM 1210 C C . LEU A 1 160 ? 7.808 0.865 3.064 1.00 98.44 160 LEU A C 1
ATOM 1212 O O . LEU A 1 160 ? 8.995 0.706 3.342 1.00 98.44 160 LEU A O 1
ATOM 1216 N N . THR A 1 161 ? 6.966 -0.159 2.953 1.00 98.00 161 THR A N 1
ATOM 1217 C CA . THR A 1 161 ? 7.377 -1.558 3.115 1.00 98.00 161 THR A CA 1
ATOM 1218 C C . THR A 1 161 ? 7.198 -2.313 1.808 1.00 98.00 161 THR A C 1
ATOM 1220 O O . THR A 1 161 ? 6.076 -2.457 1.328 1.00 98.00 161 THR A O 1
ATOM 1223 N N . ILE A 1 162 ? 8.296 -2.818 1.247 1.00 98.12 162 ILE A N 1
ATOM 1224 C CA . ILE A 1 162 ? 8.279 -3.640 0.032 1.00 98.12 162 ILE A CA 1
ATOM 1225 C C . ILE A 1 162 ? 7.835 -5.056 0.407 1.00 98.12 162 ILE A C 1
ATOM 1227 O O . ILE A 1 162 ? 8.493 -5.706 1.222 1.00 98.12 162 ILE A O 1
ATOM 1231 N N . GLU A 1 163 ? 6.744 -5.541 -0.186 1.00 97.31 163 GLU A N 1
ATOM 1232 C CA . GLU A 1 163 ? 6.253 -6.899 0.059 1.00 97.31 163 GLU A CA 1
ATOM 1233 C C . GLU A 1 163 ? 6.861 -7.905 -0.936 1.00 97.31 163 GLU A C 1
ATOM 1235 O O . GLU A 1 163 ? 6.585 -7.837 -2.138 1.00 97.31 163 GLU A O 1
ATOM 1240 N N . PRO A 1 164 ? 7.677 -8.869 -0.471 1.00 97.38 164 PRO A N 1
ATOM 1241 C CA . PRO A 1 164 ? 8.057 -10.009 -1.288 1.00 97.38 164 PRO A CA 1
ATOM 1242 C C . PRO A 1 164 ? 6.900 -11.009 -1.372 1.00 97.38 164 PRO A C 1
ATOM 1244 O O . PRO A 1 164 ? 6.425 -11.509 -0.351 1.00 97.38 164 PRO A O 1
ATOM 1247 N N . ILE A 1 165 ? 6.499 -11.375 -2.589 1.00 97.00 165 ILE A N 1
ATOM 1248 C CA . ILE A 1 165 ? 5.445 -12.373 -2.825 1.00 97.00 165 ILE A CA 1
ATOM 1249 C C . ILE A 1 165 ? 6.013 -13.514 -3.666 1.00 97.00 165 ILE A C 1
ATOM 1251 O O . ILE A 1 165 ? 6.943 -13.351 -4.454 1.00 97.00 165 ILE A O 1
ATOM 1255 N N . ASN A 1 166 ? 5.486 -14.720 -3.484 1.00 95.88 166 ASN A N 1
ATOM 1256 C CA . ASN A 1 166 ? 5.940 -15.888 -4.226 1.00 95.88 166 ASN A CA 1
ATOM 1257 C C . ASN A 1 166 ? 5.934 -15.655 -5.760 1.00 95.88 166 ASN A C 1
ATOM 1259 O O . ASN A 1 166 ? 5.093 -14.941 -6.301 1.00 95.88 166 ASN A O 1
ATOM 1263 N N . ARG A 1 167 ? 6.861 -16.316 -6.464 1.00 94.31 167 ARG A N 1
ATOM 1264 C CA . ARG A 1 167 ? 7.116 -16.145 -7.911 1.00 94.31 167 ARG A CA 1
ATOM 1265 C C . ARG A 1 167 ? 5.951 -16.460 -8.854 1.00 94.31 167 ARG A C 1
ATOM 1267 O O . ARG A 1 167 ? 6.086 -16.241 -10.050 1.00 94.31 167 ARG A O 1
ATOM 1274 N N . TYR A 1 168 ? 4.872 -17.060 -8.356 1.00 94.62 168 TYR A N 1
ATOM 1275 C CA . TYR A 1 168 ? 3.682 -17.317 -9.167 1.00 94.62 168 TYR A CA 1
ATOM 1276 C C . TYR A 1 168 ? 2.726 -16.120 -9.173 1.00 94.62 168 TYR A C 1
ATOM 1278 O O . TYR A 1 168 ? 1.867 -16.060 -10.042 1.00 94.62 168 TYR A O 1
ATOM 1286 N N . GLU A 1 169 ? 2.902 -15.172 -8.248 1.00 95.44 169 GLU A N 1
ATOM 1287 C CA . GLU A 1 169 ? 2.026 -14.008 -8.092 1.00 95.44 169 GLU A CA 1
ATOM 1288 C C . GLU A 1 169 ? 2.700 -12.701 -8.516 1.00 95.44 169 GLU A C 1
ATOM 1290 O O . GLU A 1 169 ? 2.014 -11.804 -8.990 1.00 95.44 169 GLU A O 1
ATOM 1295 N N . VAL A 1 170 ? 4.022 -12.567 -8.347 1.00 96.06 170 VAL A N 1
ATOM 1296 C CA . VAL A 1 170 ? 4.763 -11.342 -8.700 1.00 96.06 170 VAL A CA 1
ATOM 1297 C C . VAL A 1 170 ? 6.078 -11.661 -9.406 1.00 96.06 170 VAL A C 1
ATOM 1299 O O . VAL A 1 170 ? 6.749 -12.641 -9.076 1.00 96.06 170 VAL A O 1
ATOM 1302 N N . GLY A 1 171 ? 6.471 -10.816 -10.363 1.00 92.88 171 GLY A N 1
ATOM 1303 C CA . GLY A 1 171 ? 7.648 -11.055 -11.211 1.00 92.88 171 GLY A CA 1
ATOM 1304 C C . GLY A 1 171 ? 8.983 -10.543 -10.653 1.00 92.88 171 GLY A C 1
ATOM 1305 O O . GLY A 1 171 ? 10.047 -11.052 -11.020 1.00 92.88 171 GLY A O 1
ATOM 1306 N N . LEU A 1 172 ? 8.957 -9.536 -9.770 1.00 96.12 172 LEU A N 1
ATOM 1307 C CA . LEU A 1 172 ? 10.172 -8.792 -9.403 1.00 96.12 172 LEU A CA 1
ATOM 1308 C C . LEU A 1 172 ? 10.775 -9.218 -8.063 1.00 96.12 172 LEU A C 1
ATOM 1310 O O . LEU A 1 172 ? 11.919 -9.679 -8.038 1.00 96.12 172 LEU A O 1
ATOM 1314 N N . VAL A 1 173 ? 10.019 -9.084 -6.971 1.00 97.25 173 VAL A N 1
ATOM 1315 C CA . VAL A 1 173 ? 10.513 -9.264 -5.596 1.00 97.25 173 VAL A CA 1
ATOM 1316 C C . VAL A 1 173 ? 9.895 -10.523 -4.995 1.00 97.25 173 VAL A C 1
ATOM 1318 O O . VAL A 1 173 ? 8.709 -10.537 -4.669 1.00 97.25 173 VAL A O 1
ATOM 1321 N N . ASN A 1 174 ? 10.684 -11.594 -4.860 1.00 97.31 174 ASN A N 1
ATOM 1322 C CA . ASN A 1 174 ? 10.165 -12.913 -4.479 1.00 97.31 174 ASN A CA 1
ATOM 1323 C C . ASN A 1 174 ? 10.703 -13.463 -3.160 1.00 97.31 174 ASN A C 1
ATOM 1325 O O . ASN A 1 174 ? 10.300 -14.544 -2.724 1.00 97.31 174 ASN A O 1
ATOM 1329 N N . SER A 1 175 ? 11.620 -12.740 -2.532 1.00 97.19 175 SER A N 1
ATOM 1330 C CA . SER A 1 175 ? 12.264 -13.127 -1.287 1.00 97.19 175 SER A CA 1
ATOM 1331 C C . SER A 1 175 ? 12.573 -11.904 -0.430 1.00 97.19 175 SER A C 1
ATOM 1333 O O . SER A 1 175 ? 12.608 -10.773 -0.915 1.00 97.19 175 SER A O 1
ATOM 1335 N N . ILE A 1 176 ? 12.831 -12.141 0.856 1.00 97.31 176 ILE A N 1
ATOM 1336 C CA . ILE A 1 176 ? 13.308 -11.093 1.765 1.00 97.31 176 ILE A CA 1
ATOM 1337 C C . ILE A 1 176 ? 14.634 -10.511 1.255 1.00 97.31 176 ILE A C 1
ATOM 1339 O O . ILE A 1 176 ? 14.828 -9.303 1.337 1.00 97.31 176 ILE A O 1
ATOM 1343 N N . ASP A 1 177 ? 15.514 -11.338 0.683 1.00 98.00 177 ASP A N 1
ATOM 1344 C CA . ASP A 1 177 ? 16.789 -10.878 0.126 1.00 98.00 177 ASP A CA 1
ATOM 1345 C C . ASP A 1 177 ? 16.583 -9.923 -1.059 1.00 98.00 177 ASP A C 1
ATOM 1347 O O . ASP A 1 177 ? 17.246 -8.887 -1.116 1.00 98.00 177 ASP A O 1
ATOM 1351 N N . ASP A 1 178 ? 15.622 -10.207 -1.948 1.00 97.38 178 ASP A N 1
ATOM 1352 C CA . ASP A 1 178 ? 15.257 -9.294 -3.042 1.00 97.38 178 ASP A CA 1
ATOM 1353 C C . ASP A 1 178 ? 14.725 -7.960 -2.496 1.00 97.38 178 ASP A C 1
ATOM 1355 O O . ASP A 1 178 ? 15.121 -6.892 -2.962 1.00 97.38 178 ASP A O 1
ATOM 1359 N N . ALA A 1 179 ? 13.844 -8.014 -1.488 1.00 97.62 179 ALA A N 1
ATOM 1360 C CA . ALA A 1 179 ? 13.258 -6.820 -0.882 1.00 97.62 179 ALA A CA 1
ATOM 1361 C C . ALA A 1 179 ? 14.326 -5.961 -0.187 1.00 97.62 179 ALA A C 1
ATOM 1363 O O . ALA A 1 179 ? 14.329 -4.741 -0.335 1.00 97.62 179 ALA A O 1
ATOM 1364 N N . LEU A 1 180 ? 15.270 -6.590 0.524 1.00 97.62 180 LEU A N 1
ATOM 1365 C CA . LEU A 1 180 ? 16.400 -5.909 1.158 1.00 97.62 180 LEU A CA 1
ATOM 1366 C C . LEU A 1 180 ? 17.376 -5.325 0.135 1.00 97.62 180 LEU A C 1
ATOM 1368 O O . LEU A 1 180 ? 17.920 -4.251 0.373 1.00 97.62 180 LEU A O 1
ATOM 1372 N N . ALA A 1 181 ? 17.636 -6.027 -0.970 1.00 97.62 181 ALA A N 1
ATOM 1373 C CA . ALA A 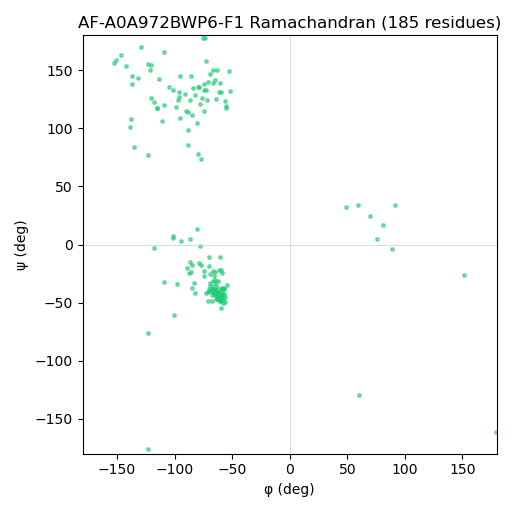1 181 ? 18.476 -5.512 -2.046 1.00 97.62 181 ALA A CA 1
ATOM 1374 C C . ALA A 1 181 ? 17.842 -4.269 -2.678 1.00 97.62 181 ALA A C 1
ATOM 1376 O O . ALA A 1 181 ? 18.509 -3.250 -2.801 1.00 97.62 181 ALA A O 1
ATOM 1377 N N . MET A 1 182 ? 16.543 -4.322 -2.984 1.00 97.81 182 MET A N 1
ATOM 1378 C CA . MET A 1 182 ? 15.814 -3.177 -3.527 1.00 97.81 182 MET A CA 1
ATOM 1379 C C . MET A 1 182 ? 15.760 -2.004 -2.542 1.00 97.81 182 MET A C 1
ATOM 1381 O O . MET A 1 182 ? 16.035 -0.879 -2.939 1.00 97.81 182 MET A O 1
ATOM 1385 N N . ALA A 1 183 ? 15.459 -2.250 -1.262 1.00 97.00 183 ALA A N 1
ATOM 1386 C CA . ALA A 1 183 ? 15.399 -1.196 -0.248 1.00 97.00 183 ALA A CA 1
ATOM 1387 C C . ALA A 1 183 ? 16.731 -0.438 -0.107 1.00 97.00 183 ALA A C 1
ATOM 1389 O O . ALA A 1 183 ? 16.723 0.780 0.011 1.00 97.00 183 ALA A O 1
ATOM 1390 N N . LYS A 1 184 ? 17.872 -1.136 -0.192 1.00 97.50 184 LYS A N 1
ATOM 1391 C CA . LYS A 1 184 ? 19.208 -0.513 -0.127 1.00 97.50 184 LYS A CA 1
ATOM 1392 C C . LYS A 1 184 ? 19.532 0.408 -1.302 1.00 97.50 184 LYS A C 1
ATOM 1394 O O . LYS A 1 184 ? 20.373 1.279 -1.146 1.00 97.50 184 LYS A O 1
ATOM 1399 N N . GLU A 1 185 ? 18.940 0.169 -2.467 1.00 97.44 185 GLU A N 1
ATOM 1400 C CA . GLU A 1 185 ? 19.119 1.022 -3.652 1.00 97.44 185 GLU A CA 1
ATOM 1401 C C . GLU A 1 185 ? 18.150 2.220 -3.645 1.00 97.44 185 GLU A C 1
ATOM 1403 O O . GLU A 1 185 ? 18.336 3.185 -4.387 1.00 97.44 185 GLU A O 1
ATOM 1408 N N . VAL A 1 186 ? 17.087 2.148 -2.837 1.00 94.62 186 VAL A N 1
ATOM 1409 C CA . VAL A 1 186 ? 16.133 3.245 -2.626 1.00 94.62 186 VAL A CA 1
ATOM 1410 C C . VAL A 1 186 ? 16.641 4.246 -1.576 1.00 94.62 186 VAL A C 1
ATOM 1412 O O . VAL A 1 186 ? 16.341 5.430 -1.725 1.00 94.62 186 VAL A O 1
ATOM 1415 N N . ASP A 1 187 ? 17.376 3.763 -0.563 1.00 66.38 187 ASP A N 1
ATOM 1416 C CA . ASP A 1 187 ? 17.997 4.528 0.545 1.00 66.38 187 ASP A CA 1
ATOM 1417 C C . ASP A 1 187 ? 18.993 5.622 0.096 1.00 66.38 187 ASP A C 1
ATOM 1419 O O . ASP A 1 187 ? 19.798 5.385 -0.838 1.00 66.38 187 ASP A O 1
#

Mean predicted aligned error: 5.22 Å

pLDDT: mean 92.97, std 13.88, range [35.94, 98.94]

Radius of gyration: 17.8 Å; Cα contacts (8 Å, |Δi|>4): 329; chains: 1; bounding box: 38×31×56 Å

Sequence (187 aa):
MAIRSLKKGQMFMAREIGIYVNNWIFGNASLTDVISRVSKIGFDGIELVGEPAVYDGAEVKKLVEDHGLDVISICGMHPGPEPGDLRLLSHPDAAEREKAIDYVKACVDLAVETGARSVLVVPSLVGQPDVLTSKEEDIQRAIESLQKAAGYAEENKIILTIEPINRYEVGLVNSIDDALAMAKEVD

Solvent-accessible surface area (backbone atoms only — not comparable to full-atom values): 10193 Å² total; per-residue (Å²): 138,86,84,76,92,74,76,92,87,72,87,75,75,84,65,96,66,85,46,65,44,57,57,65,83,61,56,93,58,52,71,69,57,47,54,56,50,42,44,74,75,66,44,47,31,30,28,39,67,48,46,55,91,78,52,58,29,62,60,51,30,51,56,32,49,79,58,73,28,46,40,57,28,24,42,49,52,25,40,47,96,53,95,87,39,49,44,25,25,28,46,90,53,65,69,53,20,50,54,18,31,52,50,53,45,42,32,44,52,37,17,60,50,32,61,19,53,25,33,37,41,45,56,39,33,58,76,43,34,72,66,93,82,40,68,69,60,29,49,52,38,19,38,62,34,45,34,60,35,44,54,56,22,53,79,67,70,32,43,79,42,70,58,49,36,56,67,79,30,20,50,77,36,52,35,72,67,47,34,52,55,51,50,63,72,44,103